Protein AF-A0A0S6XM16-F1 (afdb_monomer)

Solvent-accessible surface area (backbone atoms only — not comparable to full-atom values): 17797 Å² total; per-residue (Å²): 111,70,64,59,57,50,53,34,48,52,45,32,53,52,26,48,52,52,36,52,50,24,50,76,69,74,50,75,50,68,67,35,53,53,47,30,52,52,28,48,51,50,42,52,47,58,56,48,63,78,52,74,66,77,93,73,83,93,78,84,92,72,59,58,67,56,53,52,51,52,51,50,53,49,51,52,51,52,52,52,51,50,54,52,51,51,52,50,53,52,52,51,52,48,52,51,51,49,52,50,51,50,51,63,69,56,67,71,94,70,85,86,91,82,81,84,92,70,84,74,85,80,82,76,55,67,66,59,52,52,52,51,49,59,63,46,52,74,67,71,56,59,75,82,74,79,69,82,74,83,86,78,85,85,80,88,89,87,90,84,88,83,90,85,89,84,89,82,86,91,84,87,79,91,77,72,101,72,75,80,85,79,61,77,81,80,78,91,61,84,79,61,89,55,88,49,69,67,59,48,64,72,28,70,68,38,51,46,49,50,31,51,74,68,75,38,65,63,74,62,52,53,56,56,49,52,50,50,57,49,51,55,51,49,55,51,61,57,50,53,58,58,57,49,55,60,54,58,74,75,66,85,90,82,83,91,89,86,84,90,86,87,87,85,81,93,75,89,78,94,83,88,132

Nearest PDB structures (foldseek):
  7tgh-assembly1_T5  TM=4.370E-01  e=1.672E+00  Tetrahymena thermophila
  8gym-assembly1_t5  TM=4.293E-01  e=2.812E+00  Tetrahymena thermophila SB210

Radius of gyration: 55.75 Å; Cα contacts (8 Å, |Δi|>4): 57; chains: 1; bounding box: 116×66×142 Å

pLDDT: mean 70.63, std 21.84, range [27.69, 98.69]

Mean predicted aligned error: 22.64 Å

Secondary structure (DSSP, 8-state):
-HHHHHHHHHHHHHHHHHHHHHHHTT---HHHHHHHHHHHHHHHHHHHHTT---S--------HHHHHHHHHHHHHHHHHHHHHHHHHHHHHHHHHHHHHHHHHHS----S---SSSS-------HHHHHHHHHHHHHHHS-GGGS------------------------------S--GGGSPP-------SS--HHHHHTSHHHHHHHHHHTT--HHHHHHHHHHHHHHHHHHHHHHHHHHHHHHHTT-----------------------

Sequence (273 aa):
MYSILQSRYQRVEKALDTLLESITAYNPSLSAADELVAADNSVNEALDQRTSPIPSLSAPLSLPVAVHHANYAQILSLRATSALLDEQIQSTLRSLADTRATLKSITLTSSAPAMTSLPAPREVKVHSLLSYAKFISKTTVPPTRRGGGGEVKTEPVEQVQVQSEGQTPAEGAGQSDAPRKVLPPEVKGQFIPWPGHEVVARGALADIQRMREGGRDPGLVTEVEDEKVKEEKEEQAEKVPEVETQNQQIEVPRTEPVQVRQREEDVFDPDEM

Structure (mmCIF, N/CA/C/O backbone):
data_AF-A0A0S6XM16-F1
#
_entry.id   AF-A0A0S6XM16-F1
#
loop_
_atom_site.group_PDB
_atom_site.id
_atom_site.type_symbol
_atom_site.label_atom_id
_atom_site.label_alt_id
_atom_site.label_comp_id
_atom_site.label_asym_id
_atom_site.label_entity_id
_atom_site.label_seq_id
_atom_site.pdbx_PDB_ins_code
_atom_site.Cartn_x
_atom_site.Cartn_y
_atom_site.Cartn_z
_atom_site.occupancy
_atom_site.B_iso_or_equiv
_atom_site.auth_seq_id
_atom_site.auth_comp_id
_atom_site.auth_asym_id
_atom_site.auth_atom_id
_atom_site.pdbx_PDB_model_num
ATOM 1 N N . MET A 1 1 ? -8.445 -6.357 40.042 1.00 54.16 1 MET A N 1
ATOM 2 C CA . MET A 1 1 ? -9.341 -5.391 39.360 1.00 54.16 1 MET A CA 1
ATOM 3 C C . MET A 1 1 ? -10.697 -6.021 39.069 1.00 54.16 1 MET A C 1
ATOM 5 O O . MET A 1 1 ? -11.677 -5.570 39.638 1.00 54.16 1 MET A O 1
ATOM 9 N N . TYR A 1 2 ? -10.748 -7.121 38.310 1.00 74.88 2 TYR A N 1
ATOM 10 C CA . TYR A 1 2 ? -11.934 -7.989 38.217 1.00 74.88 2 TYR A CA 1
ATOM 11 C C . TYR A 1 2 ? -12.393 -8.515 39.593 1.00 74.88 2 TYR A C 1
ATOM 13 O O . TYR A 1 2 ? -13.581 -8.579 39.870 1.00 74.88 2 TYR A O 1
ATOM 21 N N . SER A 1 3 ? -11.443 -8.752 40.504 1.00 80.00 3 SER A N 1
ATOM 22 C CA . SER A 1 3 ? -11.685 -9.222 41.876 1.00 80.00 3 SER A CA 1
ATOM 23 C C . SER A 1 3 ? -12.600 -8.336 42.734 1.00 80.00 3 SER A C 1
ATOM 25 O O . SER A 1 3 ? -13.366 -8.864 43.531 1.00 80.00 3 SER A O 1
ATOM 27 N N . ILE A 1 4 ? -12.547 -7.005 42.586 1.00 84.62 4 ILE A N 1
ATOM 28 C CA . ILE A 1 4 ? -13.390 -6.085 43.373 1.00 84.62 4 ILE A CA 1
ATOM 29 C C . ILE A 1 4 ? -14.826 -6.134 42.856 1.00 84.62 4 ILE A C 1
ATOM 31 O O . ILE A 1 4 ? -15.753 -6.278 43.645 1.00 84.62 4 ILE A O 1
ATOM 35 N N . LEU A 1 5 ? -15.008 -6.076 41.534 1.00 86.19 5 LEU A N 1
ATOM 36 C CA . LEU A 1 5 ? -16.327 -6.163 40.909 1.00 86.19 5 LEU A CA 1
ATOM 37 C C . LEU A 1 5 ? -16.953 -7.539 41.154 1.00 86.19 5 LEU A C 1
ATOM 39 O O . LEU A 1 5 ? -18.121 -7.622 41.504 1.00 86.19 5 LEU A O 1
ATOM 43 N N . GLN A 1 6 ? -16.153 -8.602 41.090 1.00 91.94 6 GLN A N 1
ATOM 44 C CA . GLN A 1 6 ? -16.601 -9.948 41.421 1.00 91.94 6 GLN A CA 1
ATOM 45 C C . GLN A 1 6 ? -17.004 -10.085 42.891 1.00 91.94 6 GLN A C 1
ATOM 47 O O . GLN A 1 6 ? -18.031 -10.685 43.171 1.00 91.94 6 GLN A O 1
ATOM 52 N N . SER A 1 7 ? -16.276 -9.469 43.826 1.00 92.38 7 SER A N 1
ATOM 53 C CA . SER A 1 7 ? -16.684 -9.434 45.236 1.00 92.38 7 SER A CA 1
ATOM 54 C C . SER A 1 7 ? -17.994 -8.662 45.453 1.00 92.38 7 SER A C 1
ATOM 56 O O . SER A 1 7 ? -18.817 -9.069 46.272 1.00 92.38 7 SER A O 1
ATOM 58 N N . ARG A 1 8 ? -18.219 -7.564 44.718 1.00 90.62 8 ARG A N 1
ATOM 59 C CA . ARG A 1 8 ? -19.472 -6.791 44.778 1.00 90.62 8 ARG A CA 1
ATOM 60 C C . ARG A 1 8 ? -20.638 -7.554 44.147 1.00 90.62 8 ARG A C 1
ATOM 62 O O . ARG A 1 8 ? -21.718 -7.566 44.722 1.00 90.62 8 ARG A O 1
ATOM 69 N N . TYR A 1 9 ? -20.400 -8.258 43.042 1.00 93.50 9 TYR A N 1
ATOM 70 C CA . TYR A 1 9 ? -21.388 -9.130 42.404 1.00 93.50 9 TYR A CA 1
ATOM 71 C C . TYR A 1 9 ? -21.766 -10.309 43.308 1.00 93.50 9 TYR A C 1
ATOM 73 O O . TYR A 1 9 ? -22.942 -10.537 43.553 1.00 93.50 9 TYR A O 1
ATOM 81 N N . GLN A 1 10 ? -20.778 -10.955 43.933 1.00 94.94 10 GLN A N 1
ATOM 82 C CA . GLN A 1 10 ? -21.003 -11.987 44.953 1.00 94.94 10 GLN A CA 1
ATOM 83 C C . GLN A 1 10 ? -21.809 -11.465 46.151 1.00 94.94 10 GLN A C 1
ATOM 85 O O . GLN A 1 10 ? -22.569 -12.207 46.768 1.00 94.94 10 GLN A O 1
ATOM 90 N N . ARG A 1 11 ? -21.659 -10.181 46.504 1.00 94.25 11 ARG A N 1
ATOM 91 C CA . ARG A 1 11 ? -22.469 -9.548 47.551 1.00 94.25 11 ARG A CA 1
ATOM 92 C C . ARG A 1 11 ? -23.925 -9.356 47.116 1.00 94.25 11 ARG A C 1
ATOM 94 O O . ARG A 1 11 ? -24.806 -9.561 47.944 1.00 94.25 11 ARG A O 1
ATOM 101 N N . VAL A 1 12 ? -24.174 -8.996 45.854 1.00 96.56 12 VAL A N 1
ATOM 102 C CA . VAL A 1 12 ? -25.530 -8.916 45.278 1.00 96.56 12 VAL A CA 1
ATOM 103 C C . VAL A 1 12 ? -26.176 -10.299 45.222 1.00 96.56 12 VAL A C 1
ATOM 105 O O . VAL A 1 12 ? -27.303 -10.447 45.676 1.00 96.56 12 VAL A O 1
ATOM 108 N N . GLU A 1 13 ? -25.453 -11.318 44.751 1.00 95.88 13 GLU A N 1
ATOM 109 C CA . GLU A 1 13 ? -25.924 -12.712 44.733 1.00 95.88 13 GLU A CA 1
ATOM 110 C C . GLU A 1 13 ? -26.321 -13.177 46.136 1.00 95.88 13 GLU A C 1
ATOM 112 O O . GLU A 1 13 ? -27.438 -13.638 46.348 1.00 95.88 13 GLU A O 1
ATOM 117 N N . LYS A 1 14 ? -25.459 -12.942 47.130 1.00 95.44 14 LYS A N 1
ATOM 118 C CA . LYS A 1 14 ? -25.755 -13.295 48.520 1.00 95.44 14 LYS A CA 1
ATOM 119 C C . LYS A 1 14 ? -26.985 -12.560 49.070 1.00 95.44 14 LYS A C 1
ATOM 121 O O . LYS A 1 14 ? -27.744 -13.160 49.821 1.00 95.44 14 LYS A O 1
ATOM 126 N N . ALA A 1 15 ? -27.180 -11.285 48.726 1.00 95.00 15 ALA A N 1
ATOM 127 C CA . ALA A 1 15 ? -28.355 -10.516 49.148 1.00 95.00 15 ALA A CA 1
ATOM 128 C C . ALA A 1 15 ? -29.647 -10.964 48.432 1.00 95.00 15 ALA A C 1
ATOM 130 O O . ALA A 1 15 ? -30.731 -10.914 49.009 1.00 95.00 15 ALA A O 1
ATOM 131 N N . LEU A 1 16 ? -29.545 -11.434 47.184 1.00 94.50 16 LEU A N 1
ATOM 132 C CA . LEU A 1 16 ? -30.660 -12.062 46.473 1.00 94.50 16 LEU A CA 1
ATOM 133 C C . LEU A 1 16 ? -31.038 -13.398 47.108 1.00 94.50 16 LEU A C 1
ATOM 135 O O . LEU A 1 16 ? -32.223 -13.641 47.328 1.00 94.50 16 LEU A O 1
ATOM 139 N N . ASP A 1 17 ? -30.052 -14.228 47.447 1.00 95.44 17 ASP A N 1
ATOM 140 C CA . ASP A 1 17 ? -30.278 -15.519 48.096 1.00 95.44 17 ASP A CA 1
ATOM 141 C C . ASP A 1 17 ? -30.945 -15.347 49.467 1.00 95.44 17 ASP A C 1
ATOM 143 O O . ASP A 1 17 ? -31.888 -16.066 49.794 1.00 95.44 17 ASP A O 1
ATOM 147 N N . THR A 1 18 ? -30.527 -14.354 50.262 1.00 93.12 18 THR A N 1
ATOM 148 C CA . THR A 1 18 ? -31.162 -14.067 51.560 1.00 93.12 18 THR A CA 1
ATOM 149 C C . THR A 1 18 ? -32.587 -13.545 51.404 1.00 93.12 18 THR A C 1
ATOM 151 O O . THR A 1 18 ? -33.469 -13.911 52.185 1.00 93.12 18 THR A O 1
ATOM 154 N N . LEU A 1 19 ? -32.848 -12.722 50.386 1.00 93.88 19 LEU A N 1
ATOM 155 C CA . LEU A 1 19 ? -34.191 -12.239 50.087 1.00 93.88 19 LEU A CA 1
ATOM 156 C C . LEU A 1 19 ? -35.092 -13.391 49.625 1.00 93.88 19 LEU A C 1
ATOM 158 O O . LEU A 1 19 ? -36.217 -13.515 50.113 1.00 93.88 19 LEU A O 1
ATOM 162 N N . LEU A 1 20 ? -34.589 -14.264 48.753 1.00 94.75 20 LEU A N 1
ATOM 163 C CA . LEU A 1 20 ? -35.293 -15.446 48.264 1.00 94.75 20 LEU A CA 1
ATOM 164 C C . LEU A 1 20 ? -35.619 -16.416 49.403 1.00 94.75 20 LEU A C 1
ATOM 166 O O . LEU A 1 20 ? -36.759 -16.870 49.504 1.00 94.75 20 LEU A O 1
ATOM 170 N N . GLU A 1 21 ? -34.671 -16.678 50.302 1.00 94.62 21 GLU A N 1
ATOM 171 C CA . GLU A 1 21 ? -34.907 -17.489 51.501 1.00 94.62 21 GLU A CA 1
ATOM 172 C C . GLU A 1 21 ? -35.986 -16.850 52.393 1.00 94.62 21 GLU A C 1
ATOM 174 O O . GLU A 1 21 ? -36.886 -17.530 52.876 1.00 94.62 21 GLU A O 1
ATOM 179 N N . SER A 1 22 ? -35.987 -15.519 52.541 1.00 94.00 22 SER A N 1
ATOM 180 C CA . SER A 1 22 ? -37.016 -14.820 53.329 1.00 94.00 22 SER A CA 1
ATOM 181 C C . SER A 1 22 ? -38.419 -14.913 52.706 1.00 94.00 22 SER A C 1
ATOM 183 O O . SER A 1 22 ? -39.412 -15.076 53.419 1.00 94.00 22 SER A O 1
ATOM 185 N N . ILE A 1 23 ? -38.515 -14.874 51.371 1.00 93.19 23 ILE A N 1
ATOM 186 C CA . ILE A 1 23 ? -39.782 -15.022 50.641 1.00 93.19 23 ILE A CA 1
ATOM 187 C C . ILE A 1 23 ? -40.281 -16.466 50.707 1.00 93.19 23 ILE A C 1
ATOM 189 O O . ILE A 1 23 ? -41.465 -16.697 50.946 1.00 93.19 23 ILE A O 1
ATOM 193 N N . THR A 1 24 ? -39.394 -17.440 50.511 1.00 95.31 24 THR A N 1
ATOM 194 C CA . THR A 1 24 ? -39.751 -18.867 50.535 1.00 95.31 24 THR A CA 1
ATOM 195 C C . THR A 1 24 ? -40.097 -19.354 51.943 1.00 95.31 24 THR A C 1
ATOM 197 O O . THR A 1 24 ? -40.985 -20.193 52.091 1.00 95.31 24 THR A O 1
ATOM 200 N N . ALA A 1 25 ? -39.510 -18.753 52.981 1.00 93.44 25 ALA A N 1
ATOM 201 C CA . ALA A 1 25 ? -39.900 -18.934 54.379 1.00 93.44 25 ALA A CA 1
ATOM 202 C C . ALA A 1 25 ? -41.187 -18.174 54.777 1.00 93.44 25 ALA A C 1
ATOM 204 O O . ALA A 1 25 ? -41.557 -18.180 55.952 1.00 93.44 25 ALA A O 1
ATOM 205 N N . TYR A 1 26 ? -41.874 -17.518 53.828 1.00 88.44 26 TYR A N 1
ATOM 206 C CA . TYR A 1 26 ? -43.082 -16.705 54.046 1.00 88.44 26 TYR A CA 1
ATOM 207 C C . TYR A 1 26 ? -42.910 -15.579 55.084 1.00 88.44 26 TYR A C 1
ATOM 209 O O . TYR A 1 26 ? -43.877 -15.145 55.713 1.00 88.44 26 TYR A O 1
ATOM 217 N N . ASN A 1 27 ? -41.687 -15.070 55.244 1.00 88.44 27 ASN A N 1
ATOM 218 C CA . ASN A 1 27 ? -41.358 -13.966 56.140 1.00 88.44 27 ASN A CA 1
ATOM 219 C C . ASN A 1 27 ? -40.552 -12.894 55.383 1.00 88.44 27 ASN A C 1
ATOM 221 O O . ASN A 1 27 ? -39.333 -12.804 55.551 1.00 88.44 27 ASN A O 1
ATOM 225 N N . PRO A 1 28 ? -41.207 -12.105 54.509 1.00 86.19 28 PRO A N 1
ATOM 226 C CA . PRO A 1 28 ? -40.522 -11.122 53.681 1.00 86.19 28 PRO A CA 1
ATOM 227 C C . PRO A 1 28 ? -39.856 -10.061 54.561 1.00 86.19 28 PRO A C 1
ATOM 229 O O . PRO A 1 28 ? -40.527 -9.302 55.264 1.00 86.19 28 PRO A O 1
ATOM 232 N N . SE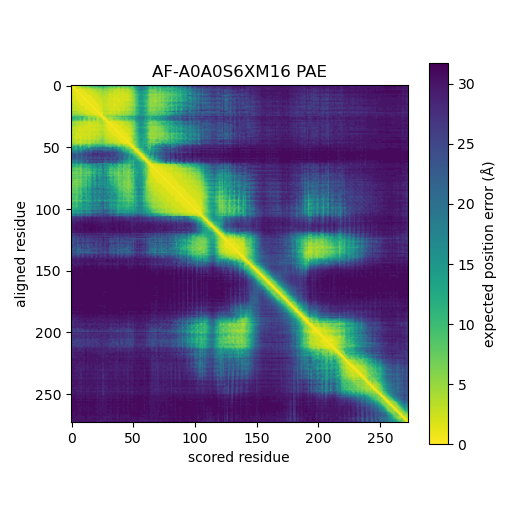R A 1 29 ? -38.525 -9.994 54.513 1.00 90.69 29 SER A N 1
ATOM 233 C CA . SER A 1 29 ? -37.765 -9.043 55.325 1.00 90.69 29 SER A CA 1
ATOM 234 C C . SER A 1 29 ? -37.420 -7.780 54.529 1.00 90.69 29 SER A C 1
ATOM 236 O O . SER A 1 29 ? -36.705 -7.824 53.529 1.00 90.69 29 SER A O 1
ATOM 238 N N . LEU A 1 30 ? -37.904 -6.626 55.003 1.00 89.81 30 LEU A N 1
ATOM 239 C CA . LEU A 1 30 ? -37.539 -5.304 54.464 1.00 89.81 30 LEU A CA 1
ATOM 240 C C . LEU A 1 30 ? -36.024 -5.061 54.547 1.00 89.81 30 LEU A C 1
ATOM 242 O O . LEU A 1 30 ? -35.436 -4.489 53.640 1.00 89.81 30 LEU A O 1
ATOM 246 N N . SER A 1 31 ? -35.381 -5.596 55.588 1.00 91.31 31 SER A N 1
ATOM 247 C CA . SER A 1 31 ? -33.930 -5.503 55.761 1.00 91.31 31 SER A CA 1
ATOM 248 C C . SER A 1 31 ? -33.139 -6.210 54.653 1.00 91.31 31 SER A C 1
ATOM 250 O O . SER A 1 31 ? -32.083 -5.707 54.281 1.00 91.31 31 SER A O 1
ATOM 252 N N . ALA A 1 32 ? -33.608 -7.350 54.123 1.00 91.31 32 ALA A N 1
ATOM 253 C CA . ALA A 1 32 ? -32.931 -8.018 53.005 1.00 91.31 32 ALA A CA 1
ATOM 254 C C . ALA A 1 32 ? -33.118 -7.246 51.689 1.00 91.31 32 ALA A C 1
ATOM 256 O O . ALA A 1 32 ? -32.208 -7.200 50.864 1.00 91.31 32 ALA A O 1
ATOM 257 N N . ALA A 1 33 ? -34.271 -6.592 51.508 1.00 92.19 33 ALA A N 1
ATOM 258 C CA . ALA A 1 33 ? -34.508 -5.712 50.366 1.00 92.19 33 ALA A CA 1
ATOM 259 C C . ALA A 1 33 ? -33.594 -4.475 50.397 1.00 92.19 33 ALA A C 1
ATOM 261 O O . ALA A 1 33 ? -32.974 -4.148 49.386 1.00 92.19 33 ALA A O 1
ATOM 262 N N . ASP A 1 34 ? -33.439 -3.838 51.559 1.00 94.38 34 ASP A N 1
ATOM 263 C CA . ASP A 1 34 ? -32.523 -2.703 51.726 1.00 94.38 34 ASP A CA 1
ATOM 264 C C . ASP A 1 34 ? -31.055 -3.114 51.520 1.00 94.38 34 ASP A C 1
ATOM 266 O O . ASP A 1 34 ? -30.271 -2.367 50.928 1.00 94.38 34 ASP A O 1
ATOM 270 N N . GLU A 1 35 ? -30.671 -4.321 51.950 1.00 93.12 35 GLU A N 1
ATOM 271 C CA . GLU A 1 35 ? -29.329 -4.861 51.713 1.00 93.12 35 GLU A CA 1
ATOM 272 C C . GLU A 1 35 ? -29.059 -5.120 50.223 1.00 93.12 35 GLU A C 1
ATOM 274 O O . GLU A 1 35 ? -27.958 -4.825 49.749 1.00 93.12 35 GLU A O 1
ATOM 279 N N . LEU A 1 36 ? -30.054 -5.595 49.466 1.00 93.88 36 LEU A N 1
ATOM 280 C CA . LEU A 1 36 ? -29.952 -5.761 48.014 1.00 93.88 36 LEU A CA 1
ATOM 281 C C . LEU A 1 36 ? -29.758 -4.415 47.307 1.00 93.88 36 LEU A C 1
ATOM 283 O O . LEU A 1 36 ? -28.868 -4.284 46.468 1.00 93.88 36 LEU A O 1
ATOM 287 N N . VAL A 1 37 ? -30.542 -3.403 47.684 1.00 95.56 37 VAL A N 1
ATOM 288 C CA . VAL A 1 37 ? -30.415 -2.043 47.136 1.00 95.56 37 VAL A CA 1
ATOM 289 C C . VAL A 1 37 ? -29.044 -1.451 47.471 1.00 95.56 37 VAL A C 1
ATOM 291 O O . VAL A 1 37 ? -28.388 -0.863 46.612 1.00 95.56 37 VAL A O 1
ATOM 294 N N . ALA A 1 38 ? -28.555 -1.638 48.699 1.00 94.19 38 ALA A N 1
ATOM 295 C CA . ALA A 1 38 ? -27.216 -1.204 49.085 1.00 94.19 38 ALA A CA 1
ATOM 296 C C . ALA A 1 38 ? -26.108 -1.956 48.321 1.00 94.19 38 ALA A C 1
ATOM 298 O O . ALA A 1 38 ? -25.093 -1.356 47.954 1.00 94.19 38 ALA A O 1
ATOM 299 N N . ALA A 1 39 ? -26.283 -3.256 48.067 1.00 93.56 39 ALA A N 1
ATOM 300 C CA . ALA A 1 39 ? -25.343 -4.056 47.289 1.00 93.56 39 ALA A CA 1
ATOM 301 C C . ALA A 1 39 ? -25.285 -3.587 45.826 1.00 93.56 39 ALA A C 1
ATOM 303 O O . ALA A 1 39 ? -24.181 -3.385 45.313 1.00 93.56 39 ALA A O 1
ATOM 304 N N . ASP A 1 40 ? -26.437 -3.327 45.206 1.00 94.31 40 ASP A N 1
ATOM 305 C CA . ASP A 1 40 ? -26.558 -2.811 43.838 1.00 94.31 40 ASP A CA 1
ATOM 306 C C . ASP A 1 40 ? -25.935 -1.414 43.692 1.00 94.31 40 ASP A C 1
ATOM 308 O O . ASP A 1 40 ? -25.068 -1.189 42.843 1.00 94.31 40 ASP A O 1
ATOM 312 N N . ASN A 1 41 ? -26.237 -0.506 44.626 1.00 92.62 41 ASN A N 1
ATOM 313 C CA . ASN A 1 41 ? -25.598 0.809 44.687 1.00 92.62 41 ASN A CA 1
ATOM 314 C C . ASN A 1 41 ? -24.073 0.699 44.809 1.00 92.62 41 ASN A C 1
ATOM 316 O O . ASN A 1 41 ? -23.354 1.478 44.193 1.00 92.62 41 ASN A O 1
ATOM 320 N N . SER A 1 42 ? -23.557 -0.293 45.542 1.00 89.19 42 SER A N 1
ATOM 321 C CA . SER A 1 42 ? -22.111 -0.511 45.657 1.00 89.19 42 SER A CA 1
ATOM 322 C C . SER A 1 42 ? -21.463 -1.086 44.389 1.00 89.19 42 SER A C 1
ATOM 324 O O . SER A 1 42 ? -20.258 -0.917 44.196 1.00 89.19 42 SER A O 1
ATOM 326 N N . VAL A 1 43 ? -22.231 -1.760 43.521 1.00 90.56 43 VAL A N 1
ATOM 327 C CA . VAL A 1 43 ? -21.784 -2.171 42.179 1.00 90.56 43 VAL A CA 1
ATOM 328 C C . VAL A 1 43 ? -21.725 -0.952 41.264 1.00 90.56 43 VAL A C 1
ATOM 330 O O . VAL A 1 43 ? -20.702 -0.753 40.612 1.00 90.56 43 VAL A O 1
ATOM 333 N N . ASN A 1 44 ? -22.758 -0.105 41.274 1.00 86.38 44 ASN A N 1
ATOM 334 C CA . ASN A 1 44 ? -22.750 1.160 40.534 1.00 86.38 44 ASN A CA 1
ATOM 335 C C . ASN A 1 44 ? -21.618 2.077 40.993 1.00 86.38 44 ASN A C 1
ATOM 337 O O . ASN A 1 44 ? -20.853 2.570 40.173 1.00 86.38 44 ASN A O 1
ATOM 341 N N . GLU A 1 45 ? -21.414 2.209 42.300 1.00 84.81 45 GLU A N 1
ATOM 342 C CA . GLU A 1 45 ? -20.309 2.988 42.841 1.00 84.81 45 GLU A CA 1
ATOM 343 C C . GLU A 1 45 ? -18.949 2.382 42.460 1.00 84.81 45 GLU A C 1
ATOM 345 O O . GLU A 1 45 ? -18.012 3.115 42.182 1.00 84.81 45 GLU A O 1
ATOM 350 N N . ALA A 1 46 ? -18.806 1.055 42.380 1.00 80.62 46 ALA A N 1
ATOM 351 C CA . ALA A 1 46 ? -17.566 0.430 41.907 1.00 80.62 46 ALA A CA 1
ATOM 352 C C . ALA A 1 46 ? -17.327 0.643 40.400 1.00 80.62 46 ALA A C 1
ATOM 354 O O . ALA A 1 46 ? -16.172 0.722 39.965 1.00 80.62 46 ALA A O 1
ATOM 355 N N . LEU A 1 47 ? -18.398 0.738 39.607 1.00 77.94 47 LEU A N 1
ATOM 356 C CA . LEU A 1 47 ? -18.325 1.155 38.209 1.00 77.94 47 LEU A CA 1
ATOM 357 C C . LEU A 1 47 ? -17.899 2.629 38.126 1.00 77.94 47 LEU A C 1
ATOM 359 O O . LEU A 1 47 ? -16.985 2.927 37.361 1.00 77.94 47 LEU A O 1
ATOM 363 N N . ASP A 1 48 ? -18.445 3.499 38.981 1.00 74.94 48 ASP A N 1
ATOM 364 C CA . ASP A 1 48 ? -18.200 4.946 39.008 1.00 74.94 48 ASP A CA 1
ATOM 365 C C . ASP A 1 48 ? -16.861 5.360 39.650 1.00 74.94 48 ASP A C 1
ATOM 367 O O . ASP A 1 48 ? -16.197 6.254 39.136 1.00 74.94 48 ASP A O 1
ATOM 371 N N . GLN A 1 49 ? -16.387 4.710 40.719 1.00 68.00 49 GLN A N 1
ATOM 372 C CA . GLN A 1 49 ? -15.110 4.995 41.406 1.00 68.00 49 GLN A CA 1
ATOM 373 C C . GLN A 1 49 ? -13.889 4.720 40.527 1.00 68.00 49 GLN A C 1
ATOM 375 O O . GLN A 1 49 ? -12.822 5.304 40.720 1.00 68.00 49 GLN A O 1
ATOM 380 N N . ARG A 1 50 ? -14.036 3.867 39.510 1.00 64.44 50 ARG A N 1
ATOM 381 C CA . ARG A 1 50 ? -13.028 3.704 38.453 1.00 64.44 50 ARG A CA 1
ATOM 382 C C . ARG A 1 50 ? -12.857 4.977 37.606 1.00 64.44 50 ARG A C 1
ATOM 384 O O . ARG A 1 50 ? -11.929 5.070 36.806 1.00 64.44 50 ARG A O 1
ATOM 391 N N . THR A 1 51 ? -13.739 5.945 37.810 1.00 56.28 51 THR A N 1
ATOM 392 C CA . THR A 1 51 ? -13.847 7.228 37.126 1.00 56.28 51 THR A CA 1
ATOM 393 C C . THR A 1 51 ? -13.497 8.374 38.061 1.00 56.28 51 THR A C 1
ATOM 395 O O . THR A 1 51 ? -14.096 9.430 37.914 1.00 56.28 51 THR A O 1
ATOM 398 N N . SER A 1 52 ? -12.559 8.236 39.013 1.00 50.53 52 SER A N 1
ATOM 399 C CA . SER A 1 52 ? -11.982 9.451 39.603 1.00 50.53 52 SER A CA 1
ATOM 400 C C . SER A 1 52 ? -11.313 10.239 38.464 1.00 50.53 52 SER A C 1
ATOM 402 O O . SER A 1 52 ? -10.298 9.803 37.909 1.00 50.53 52 SER A O 1
ATOM 404 N N . PRO A 1 53 ? -11.925 11.346 38.008 1.00 56.94 53 PRO A N 1
ATOM 405 C CA . PRO A 1 53 ? -11.444 12.060 36.851 1.00 56.94 53 PRO A CA 1
ATOM 406 C C . PRO A 1 53 ? -10.326 12.971 37.335 1.00 56.94 53 PRO A C 1
ATOM 408 O O . PRO A 1 53 ? -10.413 13.605 38.389 1.00 56.94 53 PRO A O 1
ATOM 411 N N . ILE A 1 54 ? -9.283 13.088 36.527 1.00 52.72 54 ILE A N 1
ATOM 412 C CA . ILE A 1 54 ? -8.415 14.261 36.564 1.00 52.72 54 ILE A CA 1
ATOM 413 C C . ILE A 1 54 ? -9.341 15.494 36.479 1.00 52.72 54 ILE A C 1
ATOM 415 O O . ILE A 1 54 ? -10.241 15.506 35.633 1.00 52.72 54 ILE A O 1
ATOM 419 N N . PRO A 1 55 ? -9.198 16.502 37.357 1.00 50.56 55 PRO A N 1
ATOM 420 C CA . PRO A 1 55 ? -10.148 17.601 37.435 1.00 50.56 55 PRO A CA 1
ATOM 421 C C . PRO A 1 55 ? -9.965 18.534 36.236 1.00 50.56 55 PRO A C 1
ATOM 423 O O . PRO A 1 55 ? -9.166 19.462 36.279 1.00 50.56 55 PRO A O 1
ATOM 426 N N . SER A 1 56 ? -10.718 18.316 35.161 1.00 46.88 56 SER A N 1
ATOM 427 C CA . SER A 1 56 ? -10.970 19.360 34.169 1.00 46.88 56 SER A CA 1
ATOM 428 C C . SER A 1 56 ? -12.220 19.057 33.343 1.00 46.88 56 SER A C 1
ATOM 430 O O . SER A 1 56 ? -12.234 18.144 32.525 1.00 46.88 56 SER A O 1
ATOM 432 N N . LEU A 1 57 ? -13.212 19.921 33.548 1.00 45.72 57 LEU A N 1
ATOM 433 C CA . LEU A 1 57 ? -14.435 20.143 32.782 1.00 45.72 57 LEU A CA 1
ATOM 434 C C . LEU A 1 57 ? -15.552 19.087 32.847 1.00 45.72 57 LEU A C 1
ATOM 436 O O . LEU A 1 57 ? -15.433 17.918 32.505 1.00 45.72 57 LEU A O 1
ATOM 440 N N . SER A 1 58 ? -16.689 19.621 33.276 1.00 62.03 58 SER A N 1
ATOM 441 C CA . SER A 1 58 ? -18.016 19.049 33.410 1.00 62.03 58 SER A CA 1
ATOM 442 C C . SER A 1 58 ? -18.529 18.337 32.154 1.00 62.03 58 SER A C 1
ATOM 444 O O . SER A 1 58 ? -18.788 18.985 31.139 1.00 62.03 58 SER A O 1
ATOM 446 N N . ALA A 1 59 ? -18.816 17.043 32.281 1.00 53.81 59 ALA A N 1
ATOM 447 C CA . ALA A 1 59 ? -19.848 16.355 31.507 1.00 53.81 59 ALA A CA 1
ATOM 448 C C . ALA A 1 59 ? -20.428 15.192 32.347 1.00 53.81 59 ALA A C 1
ATOM 450 O O . ALA A 1 59 ? -19.659 14.345 32.804 1.00 53.81 59 ALA A O 1
ATOM 451 N N . PRO A 1 60 ? -21.750 15.149 32.597 1.00 62.44 60 PRO A N 1
ATOM 452 C CA . PRO A 1 60 ? -22.389 14.104 33.395 1.00 62.44 60 PRO A CA 1
ATOM 453 C C . PRO A 1 60 ? -22.894 12.927 32.529 1.00 62.44 60 PRO A C 1
ATOM 455 O O . PRO A 1 60 ? -23.210 13.104 31.356 1.00 62.44 60 PRO A O 1
ATOM 458 N N . LEU A 1 61 ? -23.035 11.745 33.150 1.00 54.16 61 LEU A N 1
ATOM 459 C CA . LEU A 1 61 ? -23.823 10.570 32.705 1.00 54.16 61 LEU A CA 1
ATOM 460 C C . LEU A 1 61 ? -23.288 9.657 31.576 1.00 54.16 61 LEU A C 1
ATOM 462 O O . LEU A 1 61 ? -24.049 8.875 31.011 1.00 54.16 61 LEU A O 1
ATOM 466 N N . SER A 1 62 ? -21.982 9.641 31.297 1.00 57.00 62 SER A N 1
ATOM 467 C CA . SER A 1 62 ? -21.374 8.620 30.422 1.00 57.00 62 SER A CA 1
ATOM 468 C C . SER A 1 62 ? -20.690 7.529 31.250 1.00 57.00 62 SER A C 1
ATOM 470 O O . SER A 1 62 ? -19.581 7.739 31.742 1.00 57.00 62 SER A O 1
ATOM 472 N N . LEU A 1 63 ? -21.335 6.360 31.362 1.00 64.88 63 LEU A N 1
ATOM 473 C CA . LEU A 1 63 ? -20.818 5.163 32.036 1.00 64.88 63 LEU A CA 1
ATOM 474 C C . LEU A 1 63 ? -19.343 4.914 31.621 1.00 64.88 63 LEU A C 1
ATOM 476 O O . LEU A 1 63 ? -19.059 4.800 30.428 1.00 64.88 63 LEU A O 1
ATOM 480 N N . PRO A 1 64 ? -18.380 4.806 32.546 1.00 70.50 64 PRO A N 1
ATOM 481 C CA . PRO A 1 64 ? -16.932 4.774 32.260 1.00 70.50 64 PRO A CA 1
ATOM 482 C C . PRO A 1 64 ? -16.477 3.619 31.358 1.00 70.50 64 PRO A C 1
ATOM 484 O O . PRO A 1 64 ? -15.455 3.703 30.673 1.00 70.50 64 PRO A O 1
ATOM 487 N N . VAL A 1 65 ? -17.256 2.540 31.306 1.00 75.75 65 VAL A N 1
ATOM 488 C CA . VAL A 1 65 ? -17.056 1.443 30.350 1.00 75.75 65 VAL A CA 1
ATOM 489 C C . VAL A 1 65 ? -17.236 1.929 28.906 1.00 75.75 65 VAL A C 1
ATOM 491 O O . VAL A 1 65 ? -16.441 1.565 28.040 1.00 75.75 65 VAL A O 1
ATOM 494 N N . ALA A 1 66 ? -18.205 2.811 28.649 1.00 79.00 66 ALA A N 1
ATOM 495 C CA . ALA A 1 66 ? -18.406 3.421 27.337 1.00 79.00 66 ALA A CA 1
ATOM 496 C C . ALA A 1 66 ? -17.200 4.280 26.926 1.00 79.00 66 ALA A C 1
ATOM 498 O O . ALA A 1 66 ? -16.781 4.228 25.772 1.00 79.00 66 ALA A O 1
ATOM 499 N N . VAL A 1 67 ? -16.573 4.981 27.879 1.00 80.69 67 VAL A N 1
ATOM 500 C CA . VAL A 1 67 ? -15.334 5.742 27.642 1.00 80.69 67 VAL A CA 1
ATOM 501 C C . VAL A 1 67 ? -14.179 4.808 27.281 1.00 80.69 67 VAL A C 1
ATOM 503 O O . VAL A 1 67 ? -13.463 5.060 26.317 1.00 80.69 67 VAL A O 1
ATOM 506 N N . HIS A 1 68 ? -14.010 3.687 27.992 1.00 81.56 68 HIS A N 1
ATOM 507 C CA . HIS A 1 68 ? -12.987 2.699 27.638 1.00 81.56 68 HIS A CA 1
ATOM 508 C C . HIS A 1 68 ? -13.221 2.103 26.244 1.00 81.56 68 HIS A C 1
ATOM 510 O O . HIS A 1 68 ? -12.270 1.918 25.489 1.00 81.56 68 HIS A O 1
ATOM 516 N N . HIS A 1 69 ? -14.474 1.819 25.881 1.00 88.31 69 HIS A N 1
ATOM 517 C CA . HIS A 1 69 ? -14.815 1.297 24.556 1.00 88.31 69 HIS A CA 1
ATOM 518 C C . HIS A 1 69 ? -14.548 2.336 23.459 1.00 88.31 69 HIS A C 1
ATOM 520 O O . HIS A 1 69 ? -13.968 1.990 22.431 1.00 88.31 69 HIS A O 1
ATOM 526 N N . ALA A 1 70 ? -14.889 3.605 23.698 1.00 91.62 70 ALA A N 1
ATOM 527 C CA . ALA A 1 70 ? -14.583 4.709 22.792 1.00 91.62 70 ALA A CA 1
ATOM 528 C C . ALA A 1 70 ? -13.067 4.890 22.610 1.00 91.62 70 ALA A C 1
ATOM 530 O O . ALA A 1 70 ? -12.578 4.939 21.482 1.00 91.62 70 ALA A O 1
ATOM 531 N N . ASN A 1 71 ? -12.305 4.879 23.706 1.00 92.38 71 ASN A N 1
ATOM 532 C CA . ASN A 1 71 ? -10.845 4.965 23.672 1.00 92.38 71 ASN A CA 1
ATOM 533 C C . ASN A 1 71 ? -10.222 3.761 22.954 1.00 92.38 71 ASN A C 1
ATOM 535 O O . ASN A 1 71 ? -9.293 3.919 22.168 1.00 92.38 71 ASN A O 1
ATOM 539 N N . TYR A 1 72 ? -10.735 2.552 23.187 1.00 96.25 72 TYR A N 1
ATOM 540 C CA . TYR A 1 72 ? -10.266 1.353 22.499 1.00 96.25 72 TYR A CA 1
ATOM 541 C C . TYR A 1 72 ? -10.528 1.428 20.990 1.00 96.25 72 TYR A C 1
ATOM 543 O O . TYR A 1 72 ? -9.621 1.164 20.202 1.00 96.25 72 TYR A O 1
ATOM 551 N N . ALA A 1 73 ? -11.724 1.860 20.578 1.00 96.62 73 ALA A N 1
ATOM 552 C CA . ALA A 1 73 ? -12.045 2.089 19.171 1.00 96.62 73 ALA A CA 1
ATOM 553 C C . ALA A 1 73 ? -11.112 3.138 18.543 1.00 96.62 73 ALA A C 1
ATOM 555 O O . ALA A 1 73 ? -10.603 2.939 17.438 1.00 96.62 73 ALA A O 1
ATOM 556 N N . GLN A 1 74 ? -10.806 4.211 19.276 1.00 97.62 74 GLN A N 1
ATOM 557 C CA . GLN A 1 74 ? -9.846 5.217 18.838 1.00 97.62 74 GLN A CA 1
ATOM 558 C C . GLN A 1 74 ? -8.437 4.627 18.686 1.00 97.62 74 GLN A C 1
ATOM 560 O O . GLN A 1 74 ? -7.803 4.832 17.655 1.00 97.62 74 GLN A O 1
ATOM 565 N N . ILE A 1 75 ? -7.955 3.829 19.641 1.00 97.81 75 ILE A N 1
ATOM 566 C CA . ILE A 1 75 ? -6.651 3.152 19.542 1.00 97.81 75 ILE A CA 1
ATOM 567 C C . ILE A 1 75 ? -6.602 2.232 18.317 1.00 97.81 75 ILE A C 1
ATOM 569 O O . ILE A 1 75 ? -5.591 2.204 17.616 1.00 97.81 75 ILE A O 1
ATOM 573 N N . LEU A 1 76 ? -7.682 1.501 18.026 1.00 98.38 76 LEU A N 1
ATOM 574 C CA . LEU A 1 76 ? -7.765 0.679 16.819 1.00 98.38 76 LEU A CA 1
ATOM 575 C C . LEU A 1 76 ? -7.694 1.526 15.545 1.00 98.38 76 LEU A C 1
ATOM 577 O O . LEU A 1 76 ? -6.937 1.176 14.641 1.00 98.38 76 LEU A O 1
ATOM 581 N N . SER A 1 77 ? -8.401 2.659 15.489 1.00 98.44 77 SER A N 1
ATOM 582 C CA . SER A 1 77 ? -8.296 3.573 14.344 1.00 98.44 77 SER A CA 1
ATOM 583 C C . SER A 1 77 ? -6.880 4.131 14.178 1.00 98.44 77 SER A C 1
ATOM 585 O O . SER A 1 77 ? -6.361 4.133 13.067 1.00 98.44 77 SER A O 1
ATOM 587 N N . LEU A 1 78 ? -6.208 4.503 15.273 1.00 98.56 78 LEU A N 1
ATOM 588 C CA . LEU A 1 78 ? -4.842 5.026 15.234 1.00 98.56 78 LEU A CA 1
ATOM 589 C C . LEU A 1 78 ? -3.859 3.971 14.715 1.00 98.56 78 LEU A C 1
ATOM 591 O O . LEU A 1 78 ? -3.002 4.279 13.889 1.00 98.56 78 LEU A O 1
ATOM 595 N N . ARG A 1 79 ? -4.026 2.710 15.124 1.00 98.56 79 ARG A N 1
ATOM 596 C CA . ARG A 1 79 ? -3.235 1.586 14.597 1.00 98.56 79 ARG A CA 1
ATOM 597 C C . ARG A 1 79 ? -3.494 1.332 13.114 1.00 98.56 79 ARG A C 1
ATOM 599 O O . ARG A 1 79 ? -2.552 1.074 12.374 1.00 98.56 79 ARG A O 1
ATOM 606 N N . ALA A 1 80 ? -4.746 1.424 12.670 1.00 98.38 80 ALA A N 1
ATOM 607 C CA . ALA A 1 80 ? -5.069 1.305 11.251 1.00 98.38 80 ALA A CA 1
ATOM 608 C C . ALA A 1 80 ? -4.411 2.434 10.440 1.00 98.38 80 ALA A C 1
ATOM 610 O O . ALA A 1 80 ? -3.826 2.180 9.390 1.00 98.38 80 ALA A O 1
ATOM 611 N N . THR A 1 81 ? -4.431 3.668 10.956 1.00 98.50 81 THR A N 1
ATOM 612 C CA . THR A 1 81 ? -3.770 4.799 10.290 1.00 98.50 81 THR A CA 1
ATOM 613 C C . THR A 1 81 ? -2.250 4.674 10.272 1.00 98.50 81 THR A C 1
ATOM 615 O O . THR A 1 81 ? -1.643 4.999 9.257 1.00 98.50 81 THR A O 1
ATOM 618 N N . SER A 1 82 ? -1.623 4.168 11.342 1.00 98.62 82 SER A N 1
ATOM 619 C CA . SER A 1 82 ? -0.171 3.965 11.350 1.00 98.62 82 SER A CA 1
ATOM 620 C C . SER A 1 82 ? 0.240 2.894 10.341 1.00 98.62 82 SER A C 1
ATOM 622 O O . SER A 1 82 ? 1.164 3.120 9.572 1.00 98.62 82 SER A O 1
ATOM 624 N N . ALA A 1 83 ? -0.497 1.778 10.277 1.00 98.44 83 ALA A N 1
ATOM 625 C CA . ALA A 1 83 ? -0.247 0.719 9.301 1.00 98.44 83 ALA A CA 1
ATOM 626 C C . ALA A 1 83 ? -0.372 1.228 7.852 1.00 98.44 83 ALA A C 1
ATOM 628 O O . ALA A 1 83 ? 0.471 0.916 7.016 1.00 98.44 83 ALA A O 1
ATOM 629 N N . LEU A 1 84 ? -1.371 2.071 7.568 1.00 98.62 84 LEU A N 1
ATOM 630 C CA . LEU A 1 84 ? -1.535 2.703 6.256 1.00 98.62 84 LEU A CA 1
ATOM 631 C C . LEU A 1 84 ? -0.353 3.621 5.913 1.00 98.62 84 LEU A C 1
ATOM 633 O O . LEU A 1 84 ? 0.168 3.567 4.799 1.00 98.62 84 LEU A O 1
ATOM 637 N N . LEU A 1 85 ? 0.086 4.462 6.854 1.00 98.62 85 LEU A N 1
ATOM 638 C CA . LEU A 1 85 ? 1.240 5.344 6.649 1.00 98.62 85 LEU A CA 1
ATOM 639 C C . LEU A 1 85 ? 2.526 4.541 6.398 1.00 98.62 85 LEU A C 1
ATOM 641 O O . LEU A 1 85 ? 3.312 4.907 5.523 1.00 98.62 85 LEU A O 1
ATOM 645 N N . ASP A 1 86 ? 2.717 3.422 7.096 1.00 98.62 86 ASP A N 1
ATOM 646 C CA . ASP A 1 86 ? 3.853 2.527 6.871 1.00 98.62 86 ASP A CA 1
ATOM 647 C C . ASP A 1 86 ? 3.813 1.900 5.468 1.00 98.62 86 ASP A C 1
ATOM 649 O O . ASP A 1 86 ? 4.832 1.866 4.774 1.00 98.62 86 ASP A O 1
ATOM 653 N N . GLU A 1 87 ? 2.641 1.460 4.998 1.00 98.50 87 GLU A N 1
ATOM 654 C CA . GLU A 1 87 ? 2.465 0.977 3.622 1.00 98.50 87 GLU A CA 1
ATOM 655 C C . GLU A 1 87 ? 2.783 2.066 2.588 1.00 98.50 87 GLU A C 1
ATOM 657 O O . GLU A 1 87 ? 3.466 1.799 1.592 1.00 98.50 87 GLU A O 1
ATOM 662 N N . GLN A 1 88 ? 2.367 3.312 2.840 1.00 98.69 88 GLN A N 1
ATOM 663 C CA . GLN A 1 88 ? 2.705 4.451 1.986 1.00 98.69 88 GLN A CA 1
ATOM 664 C C . GLN A 1 88 ? 4.218 4.695 1.942 1.00 98.69 88 GLN A C 1
ATOM 666 O O . GLN A 1 88 ? 4.785 4.798 0.850 1.00 98.69 88 GLN A O 1
ATOM 671 N N . ILE A 1 89 ? 4.902 4.707 3.090 1.00 98.56 89 ILE A N 1
ATOM 672 C CA . ILE A 1 89 ? 6.365 4.844 3.153 1.00 98.56 89 ILE A CA 1
ATOM 673 C C . ILE A 1 89 ? 7.035 3.711 2.369 1.00 98.56 89 ILE A C 1
ATOM 675 O O . ILE A 1 89 ? 7.907 3.966 1.539 1.00 98.56 89 ILE A O 1
ATOM 679 N N . GLN A 1 90 ? 6.595 2.465 2.541 1.00 98.69 90 GLN A N 1
ATOM 680 C CA . GLN A 1 90 ? 7.159 1.351 1.780 1.00 98.69 90 GLN A CA 1
ATOM 681 C C . GLN A 1 90 ? 6.920 1.487 0.271 1.00 98.69 90 GLN A C 1
ATOM 683 O O . GLN A 1 90 ? 7.820 1.193 -0.513 1.00 98.69 90 GLN A O 1
ATOM 688 N N . SER A 1 91 ? 5.735 1.930 -0.160 1.00 98.56 91 SER A N 1
ATOM 689 C CA . SER A 1 91 ? 5.427 2.125 -1.584 1.00 98.56 91 SER A CA 1
ATOM 690 C C . SER A 1 91 ? 6.296 3.216 -2.221 1.00 98.56 91 SER A C 1
ATOM 692 O O . SER A 1 91 ? 6.837 3.018 -3.309 1.00 98.56 91 SER A O 1
ATOM 694 N N . THR A 1 92 ? 6.514 4.329 -1.513 1.00 98.44 92 THR A N 1
ATOM 695 C CA . THR A 1 92 ? 7.367 5.429 -1.985 1.00 98.44 92 THR A CA 1
ATOM 696 C C . THR A 1 92 ? 8.839 5.034 -2.014 1.00 98.44 92 THR A C 1
ATOM 698 O O . THR A 1 92 ? 9.523 5.327 -2.992 1.00 98.44 92 THR A O 1
ATOM 701 N N . LEU A 1 93 ? 9.327 4.297 -1.010 1.00 98.56 93 LEU A N 1
ATOM 702 C CA . LEU A 1 93 ? 10.689 3.759 -1.012 1.00 98.56 93 LEU A CA 1
ATOM 703 C C . LEU A 1 93 ? 10.903 2.737 -2.131 1.00 98.56 93 LEU A C 1
ATOM 705 O O . LEU A 1 93 ? 11.952 2.771 -2.772 1.00 98.56 93 LEU A O 1
ATOM 709 N N . ARG A 1 94 ? 9.919 1.868 -2.407 1.00 98.50 94 ARG A N 1
ATOM 710 C CA . ARG A 1 94 ? 9.961 0.955 -3.562 1.00 98.50 94 ARG A CA 1
ATOM 711 C C . ARG A 1 94 ? 9.997 1.736 -4.875 1.00 98.50 94 ARG A C 1
ATOM 713 O O . ARG A 1 94 ? 10.896 1.508 -5.667 1.00 98.50 94 ARG A O 1
ATOM 720 N N . SER A 1 95 ? 9.128 2.732 -5.054 1.00 98.44 95 SER A N 1
ATOM 721 C CA . SER A 1 95 ? 9.132 3.589 -6.249 1.00 98.44 95 SER A CA 1
ATOM 722 C C . SER A 1 95 ? 10.459 4.343 -6.434 1.00 98.44 95 SER A C 1
ATOM 724 O O . SER A 1 95 ? 10.995 4.409 -7.541 1.00 98.44 95 SER A O 1
ATOM 726 N N . LEU A 1 96 ? 11.055 4.866 -5.358 1.00 98.31 96 LEU A N 1
ATOM 727 C CA . LEU A 1 96 ? 12.369 5.511 -5.410 1.00 98.31 96 LEU A CA 1
ATOM 728 C C . LEU A 1 96 ? 13.476 4.501 -5.742 1.00 98.31 96 LEU A C 1
ATOM 730 O O . LEU A 1 96 ? 14.372 4.796 -6.531 1.00 98.31 96 LEU A O 1
ATOM 734 N N . ALA A 1 97 ? 13.422 3.298 -5.171 1.00 98.19 97 ALA A N 1
ATOM 735 C CA . ALA A 1 97 ? 14.369 2.235 -5.484 1.00 98.19 97 ALA A CA 1
ATOM 736 C C . ALA A 1 97 ? 14.260 1.795 -6.952 1.00 98.19 97 ALA A C 1
ATOM 738 O O . ALA A 1 97 ? 15.290 1.670 -7.615 1.00 98.19 97 ALA A O 1
ATOM 739 N N . ASP A 1 98 ? 13.042 1.650 -7.473 1.00 97.88 98 ASP A N 1
ATOM 740 C CA . ASP A 1 98 ? 12.771 1.293 -8.864 1.00 97.88 98 ASP A CA 1
ATOM 741 C C . ASP A 1 98 ? 13.246 2.394 -9.809 1.00 97.88 98 ASP A C 1
ATOM 743 O O . ASP A 1 98 ? 14.000 2.115 -10.734 1.00 97.88 98 ASP A O 1
ATOM 747 N N . THR A 1 99 ? 12.911 3.662 -9.547 1.00 97.31 99 THR A N 1
ATOM 748 C CA . THR A 1 99 ? 13.417 4.790 -10.353 1.00 97.31 99 THR A CA 1
ATOM 749 C C . THR A 1 99 ? 14.937 4.903 -10.286 1.00 97.31 99 THR A C 1
ATOM 751 O O . THR A 1 99 ? 15.592 5.205 -11.280 1.00 97.31 99 THR A O 1
ATOM 754 N N . ARG A 1 100 ? 15.554 4.598 -9.142 1.00 96.25 100 ARG A N 1
ATOM 755 C CA . ARG A 1 100 ? 17.013 4.526 -9.046 1.00 96.25 100 ARG A CA 1
ATOM 756 C C . ARG A 1 100 ? 17.576 3.355 -9.849 1.00 96.25 100 ARG A C 1
ATOM 758 O O . ARG A 1 100 ? 18.641 3.503 -10.446 1.00 96.25 100 ARG A O 1
ATOM 765 N N . ALA A 1 101 ? 16.912 2.203 -9.855 1.00 95.44 101 ALA A N 1
ATOM 766 C CA . ALA A 1 101 ? 17.309 1.057 -10.665 1.00 95.44 101 ALA A CA 1
ATOM 767 C C . ALA A 1 101 ? 17.170 1.366 -12.163 1.00 95.44 101 ALA A C 1
ATOM 769 O O . ALA A 1 101 ? 18.105 1.095 -12.917 1.00 95.44 101 ALA A O 1
ATOM 770 N N . THR A 1 102 ? 16.082 2.019 -12.586 1.00 95.88 102 THR A N 1
ATOM 771 C CA . THR A 1 102 ? 15.904 2.441 -13.979 1.00 95.88 102 THR A CA 1
ATOM 772 C C . THR A 1 102 ? 16.950 3.475 -14.375 1.00 95.88 102 THR A C 1
ATOM 774 O O . THR A 1 102 ? 17.612 3.283 -15.387 1.00 95.88 102 THR A O 1
ATOM 777 N N . LEU A 1 103 ? 17.218 4.500 -13.563 1.00 92.62 103 LEU A N 1
ATOM 778 C CA . LEU A 1 103 ? 18.270 5.481 -13.859 1.00 92.62 103 LEU A CA 1
ATOM 779 C C . LEU A 1 103 ? 19.666 4.856 -13.911 1.00 92.62 103 LEU A C 1
ATOM 781 O O . LEU A 1 103 ? 20.467 5.228 -14.757 1.00 92.62 103 LEU A O 1
ATOM 785 N N . LYS A 1 104 ? 19.964 3.878 -13.052 1.00 91.38 104 LYS A N 1
ATOM 786 C CA . LYS A 1 104 ? 21.219 3.121 -13.148 1.00 91.38 104 LYS A CA 1
ATOM 787 C C . LYS A 1 104 ? 21.296 2.273 -14.416 1.00 91.38 104 LYS A C 1
ATOM 789 O O . LYS A 1 104 ? 22.385 2.109 -14.949 1.00 91.38 104 LYS A O 1
ATOM 794 N N . SER A 1 105 ? 20.173 1.724 -14.880 1.00 89.69 105 SER A N 1
ATOM 795 C CA . SER A 1 105 ? 20.120 0.995 -16.155 1.00 89.69 105 SER A CA 1
ATOM 796 C C . SER A 1 105 ? 20.249 1.931 -17.360 1.00 89.69 105 SER A C 1
ATOM 798 O O . SER A 1 105 ? 20.831 1.557 -18.373 1.00 89.69 105 SER A O 1
ATOM 800 N N . ILE A 1 106 ? 19.772 3.171 -17.224 1.00 83.50 106 ILE A N 1
ATOM 801 C CA . ILE A 1 106 ? 19.980 4.261 -18.172 1.00 83.50 106 ILE A CA 1
ATOM 802 C C . ILE A 1 106 ? 21.334 4.898 -17.840 1.00 83.50 106 ILE A C 1
ATOM 804 O O . ILE A 1 106 ? 21.432 6.055 -17.435 1.00 83.50 106 ILE A O 1
ATOM 808 N N . THR A 1 107 ? 22.420 4.142 -17.975 1.00 69.75 107 THR A N 1
ATOM 809 C CA . THR A 1 107 ? 23.750 4.744 -18.055 1.00 69.75 107 THR A CA 1
ATOM 810 C C . THR A 1 107 ? 23.795 5.611 -19.312 1.00 69.75 107 THR A C 1
ATOM 812 O O . THR A 1 107 ? 24.067 5.147 -20.416 1.00 69.75 107 THR A O 1
ATOM 815 N N . LEU A 1 108 ? 23.483 6.898 -19.146 1.00 61.75 108 LEU A N 1
ATOM 816 C CA . LEU A 1 108 ? 23.746 7.934 -20.134 1.00 61.75 108 LEU A CA 1
ATOM 817 C C . LEU A 1 108 ? 25.247 7.905 -20.415 1.00 61.75 108 LEU A C 1
ATOM 819 O O . LEU A 1 108 ? 26.057 8.251 -19.558 1.00 61.75 108 LEU A O 1
ATOM 823 N N . THR A 1 109 ? 25.618 7.490 -21.622 1.00 57.09 109 THR A N 1
ATOM 824 C CA . THR A 1 109 ? 26.958 7.656 -22.186 1.00 57.09 109 THR A CA 1
ATOM 825 C C . THR A 1 109 ? 27.207 9.148 -22.423 1.00 57.09 109 THR A C 1
ATOM 827 O O . THR A 1 109 ? 27.247 9.610 -23.559 1.00 57.09 109 THR A O 1
ATOM 830 N N . SER A 1 110 ? 27.276 9.938 -21.357 1.00 51.00 110 SER A N 1
ATOM 831 C CA . SER A 1 110 ? 27.502 11.373 -21.419 1.00 51.00 110 SER A CA 1
ATOM 832 C C . SER A 1 110 ? 28.707 11.721 -20.561 1.00 51.00 110 SER A C 1
ATOM 834 O O . SER A 1 110 ? 28.620 11.803 -19.343 1.00 51.00 110 SER A O 1
ATOM 836 N N . SER A 1 111 ? 29.804 11.972 -21.274 1.00 51.25 111 SER A N 1
ATOM 837 C CA . SER A 1 111 ? 30.956 12.772 -20.869 1.00 51.25 111 SER A CA 1
ATOM 838 C C . SER A 1 111 ? 31.862 12.216 -19.757 1.00 51.25 111 SER A C 1
ATOM 840 O O . SER A 1 111 ? 31.684 12.505 -18.579 1.00 51.25 111 SER A O 1
ATOM 842 N N . ALA A 1 112 ? 32.950 11.592 -20.224 1.00 50.06 112 ALA A N 1
ATOM 843 C CA . ALA A 1 112 ? 34.282 11.488 -19.606 1.00 50.06 112 ALA A CA 1
ATOM 844 C C . ALA A 1 112 ? 34.623 10.229 -18.770 1.00 50.06 112 ALA A C 1
ATOM 846 O O . ALA A 1 112 ? 33.751 9.612 -18.162 1.00 50.06 112 ALA A O 1
ATOM 847 N N . PRO A 1 113 ? 35.902 9.786 -18.819 1.00 59.62 113 PRO A N 1
ATOM 848 C CA . PRO A 1 113 ? 36.235 8.372 -18.901 1.00 59.62 113 PRO A CA 1
ATOM 849 C C . PRO A 1 113 ? 36.847 7.852 -17.603 1.00 59.62 113 PRO A C 1
ATOM 851 O O . PRO A 1 113 ? 37.856 8.367 -17.136 1.00 59.62 113 PRO A O 1
ATOM 854 N N . ALA A 1 114 ? 36.308 6.765 -17.070 1.00 47.50 114 ALA A N 1
ATOM 855 C CA . ALA A 1 114 ? 37.090 5.835 -16.272 1.00 47.50 114 ALA A CA 1
ATOM 856 C C . ALA A 1 114 ? 36.324 4.527 -16.113 1.00 47.50 114 ALA A C 1
ATOM 858 O O . ALA A 1 114 ? 35.123 4.519 -15.876 1.00 47.50 114 ALA A O 1
ATOM 859 N N . MET A 1 115 ? 37.096 3.447 -16.141 1.00 44.19 115 MET A N 1
ATOM 860 C CA . MET A 1 115 ? 36.741 2.077 -15.778 1.00 44.19 115 MET A CA 1
ATOM 861 C C . MET A 1 115 ? 36.274 1.171 -16.923 1.00 44.19 115 MET A C 1
ATOM 863 O O . MET A 1 115 ? 35.102 0.993 -17.217 1.00 44.19 115 MET A O 1
ATOM 867 N N . THR A 1 116 ? 37.310 0.603 -17.542 1.00 52.31 116 THR A N 1
ATOM 868 C CA . THR A 1 116 ? 37.465 -0.806 -17.923 1.00 52.31 116 THR A CA 1
ATOM 869 C C . THR A 1 116 ? 36.303 -1.459 -18.701 1.00 52.31 116 THR A C 1
ATOM 871 O O . THR A 1 116 ? 35.250 -1.799 -18.177 1.00 52.31 116 THR A O 1
ATOM 874 N N . SER A 1 117 ? 36.589 -1.757 -19.974 1.00 50.75 117 SER A N 1
ATOM 875 C CA . SER A 1 117 ? 35.966 -2.789 -20.830 1.00 50.75 117 SER A CA 1
ATOM 876 C C . SER A 1 117 ? 34.827 -2.446 -21.802 1.00 50.75 117 SER A C 1
ATOM 878 O O . SER A 1 117 ? 34.449 -3.341 -22.554 1.00 50.75 117 SER A O 1
ATOM 880 N N . LEU A 1 118 ? 34.354 -1.200 -21.932 1.00 56.75 118 LEU A N 1
ATOM 881 C CA . LEU A 1 118 ? 33.479 -0.834 -23.066 1.00 56.75 118 LEU A CA 1
ATOM 882 C C . LEU A 1 118 ? 34.172 0.115 -24.056 1.00 56.75 118 LEU A C 1
ATOM 884 O O . LEU A 1 118 ? 34.886 1.023 -23.623 1.00 56.75 118 LEU A O 1
ATOM 888 N N . PRO A 1 119 ? 34.000 -0.093 -25.382 1.00 54.38 119 PRO A N 1
ATOM 889 C CA . PRO A 1 119 ? 34.643 0.741 -26.388 1.00 54.38 119 PRO A CA 1
ATOM 890 C C . PRO A 1 119 ? 34.165 2.185 -26.234 1.00 54.38 119 PRO A C 1
ATOM 892 O O . PRO A 1 119 ? 32.972 2.433 -26.054 1.00 54.38 119 PRO A O 1
ATOM 895 N N . ALA A 1 120 ? 35.120 3.115 -26.288 1.00 61.34 120 ALA A N 1
ATOM 896 C CA . ALA A 1 120 ? 34.909 4.551 -26.153 1.00 61.34 120 ALA A CA 1
ATOM 897 C C . ALA A 1 120 ? 33.684 5.037 -26.958 1.00 61.34 120 ALA A C 1
ATOM 899 O O . ALA A 1 120 ? 33.425 4.506 -28.047 1.00 61.34 120 ALA A O 1
ATOM 900 N N . PRO A 1 121 ? 32.936 6.044 -26.458 1.00 62.09 121 PRO A N 1
ATOM 901 C CA . PRO A 1 121 ? 31.843 6.640 -27.214 1.00 62.09 121 PRO A CA 1
ATOM 902 C C . PRO A 1 121 ? 32.379 7.051 -28.585 1.00 62.09 121 PRO A C 1
ATOM 904 O O . PRO A 1 121 ? 33.351 7.796 -28.686 1.00 62.09 121 PRO A O 1
ATOM 907 N N . ARG A 1 122 ? 31.793 6.500 -29.652 1.00 73.12 122 ARG A N 1
ATOM 908 C CA . ARG A 1 122 ? 32.206 6.818 -31.019 1.00 73.12 122 ARG A CA 1
ATOM 909 C C . ARG A 1 122 ? 31.832 8.268 -31.293 1.00 73.12 122 ARG A C 1
ATOM 911 O O . ARG A 1 122 ? 30.687 8.560 -31.622 1.00 73.12 122 ARG A O 1
ATOM 918 N N . GLU A 1 123 ? 32.791 9.168 -31.138 1.00 81.00 123 GLU A N 1
ATOM 919 C CA . GLU A 1 123 ? 32.626 10.570 -31.498 1.00 81.00 123 GLU A CA 1
ATOM 920 C C . GLU A 1 123 ? 32.382 10.669 -33.006 1.00 81.00 123 GLU A C 1
ATOM 922 O O . GLU A 1 123 ? 33.249 10.361 -33.829 1.00 81.00 123 GLU A O 1
ATOM 927 N N . VAL A 1 124 ? 31.167 11.061 -33.393 1.00 83.88 124 VAL A N 1
ATOM 928 C CA . VAL A 1 124 ? 30.814 11.207 -34.804 1.00 83.88 124 VAL A CA 1
ATOM 929 C C . VAL A 1 124 ? 31.100 12.637 -35.246 1.00 83.88 124 VAL A C 1
ATOM 931 O O . VAL A 1 124 ? 30.484 13.590 -34.775 1.00 83.88 124 VAL A O 1
ATOM 934 N N . LYS A 1 125 ? 32.033 12.798 -36.189 1.00 91.75 125 LYS A N 1
ATOM 935 C CA . LYS A 1 125 ? 32.375 14.105 -36.768 1.00 91.75 125 LYS A CA 1
ATOM 936 C C . LYS A 1 125 ? 31.180 14.680 -37.536 1.00 91.75 125 LYS A C 1
ATOM 938 O O . LYS A 1 125 ? 30.605 14.000 -38.388 1.00 91.75 125 LYS A O 1
ATOM 943 N N . VAL A 1 126 ? 30.881 15.963 -37.326 1.00 92.94 126 VAL A N 1
ATOM 944 C CA . VAL A 1 126 ? 29.758 16.675 -37.972 1.00 92.94 126 VAL A CA 1
ATOM 945 C C . VAL A 1 126 ? 29.819 16.582 -39.499 1.00 92.94 126 VAL A C 1
ATOM 947 O O . VAL A 1 126 ? 28.814 16.311 -40.146 1.00 92.94 126 VAL A O 1
ATOM 950 N N . HIS A 1 127 ? 31.005 16.721 -40.092 1.00 94.19 127 HIS A N 1
ATOM 951 C CA . HIS A 1 127 ? 31.164 16.610 -41.544 1.00 94.19 127 HIS A CA 1
ATOM 952 C C . HIS A 1 127 ? 30.818 15.204 -42.078 1.00 94.19 127 HIS A C 1
ATOM 954 O O . HIS A 1 127 ? 30.220 15.068 -43.147 1.00 94.19 127 HIS A O 1
ATOM 960 N N . SER A 1 128 ? 31.146 14.145 -41.327 1.00 92.88 128 SER A N 1
ATOM 961 C CA . SER A 1 128 ? 30.765 12.769 -41.680 1.00 92.88 128 SER A CA 1
ATOM 962 C C . SER A 1 128 ? 29.244 12.596 -41.628 1.00 92.88 128 SER A C 1
ATOM 964 O O . SER A 1 128 ? 28.647 12.083 -42.569 1.00 92.88 128 SER A O 1
ATOM 966 N N . LEU A 1 129 ? 28.590 13.142 -40.595 1.00 92.69 129 LEU A N 1
ATOM 967 C CA . LEU A 1 129 ? 27.126 13.152 -40.499 1.00 92.69 129 LEU A CA 1
ATOM 968 C C . LEU A 1 129 ? 26.472 13.915 -41.649 1.00 92.69 129 LEU A C 1
ATOM 970 O O . LEU A 1 129 ? 25.514 13.421 -42.230 1.00 92.69 129 LEU A O 1
ATOM 974 N N . LEU A 1 130 ? 26.985 15.093 -42.004 1.00 92.31 130 LEU A N 1
ATOM 975 C CA . LEU A 1 130 ? 26.417 15.919 -43.072 1.00 92.31 130 LEU A CA 1
ATOM 976 C C . LEU A 1 130 ? 26.626 15.301 -44.460 1.00 92.31 130 LEU A C 1
ATOM 978 O O . LEU A 1 130 ? 25.717 15.330 -45.290 1.00 92.31 130 LEU A O 1
ATOM 982 N N . SER A 1 131 ? 27.792 14.706 -44.718 1.00 93.94 131 SER A N 1
ATOM 983 C CA . SER A 1 131 ? 28.051 13.987 -45.973 1.00 93.94 131 SER A CA 1
ATOM 984 C C . SER A 1 131 ? 27.203 12.716 -46.089 1.00 93.94 131 SER A C 1
ATOM 986 O O . SER A 1 131 ? 26.588 12.490 -47.134 1.00 93.94 131 SER A O 1
ATOM 988 N N . TYR A 1 132 ? 27.076 11.943 -45.007 1.00 93.44 132 TYR A N 1
ATOM 989 C CA . TYR A 1 132 ? 26.188 10.784 -44.950 1.00 93.44 132 TYR A CA 1
ATOM 990 C C . TYR A 1 132 ? 24.717 11.187 -45.115 1.00 93.44 132 TYR A C 1
ATOM 992 O O . TYR A 1 132 ? 24.007 10.604 -45.933 1.00 93.44 132 TYR A O 1
ATOM 1000 N N . ALA A 1 133 ? 24.277 12.249 -44.434 1.00 91.56 133 ALA A N 1
ATOM 1001 C CA . ALA A 1 133 ? 22.940 12.817 -44.581 1.00 91.56 133 AL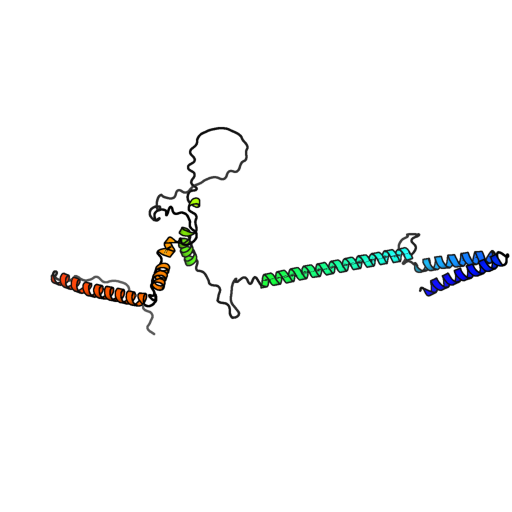A A CA 1
ATOM 1002 C C . ALA A 1 133 ? 22.664 13.239 -46.033 1.00 91.56 133 ALA A C 1
ATOM 1004 O O . ALA A 1 133 ? 21.600 12.937 -46.574 1.00 91.56 133 ALA A O 1
ATOM 1005 N N . LYS A 1 134 ? 23.635 13.869 -46.708 1.00 91.56 134 LYS A N 1
ATOM 1006 C CA . LYS A 1 134 ? 23.532 14.216 -48.134 1.00 91.56 134 LYS A CA 1
ATOM 1007 C C . LYS A 1 134 ? 23.357 12.974 -49.010 1.00 91.56 134 LYS A C 1
ATOM 1009 O O . LYS A 1 134 ? 22.544 13.015 -49.934 1.00 91.56 134 LYS A O 1
ATOM 1014 N N . PHE A 1 135 ? 24.069 11.885 -48.726 1.00 89.06 135 PHE A N 1
ATOM 1015 C CA . PHE A 1 135 ? 23.950 10.630 -49.471 1.00 89.06 135 PHE A CA 1
ATOM 1016 C C . PHE A 1 135 ? 22.558 10.000 -49.321 1.00 89.06 135 PHE A C 1
ATOM 1018 O O . PHE A 1 135 ? 21.894 9.735 -50.323 1.00 89.06 135 PHE A O 1
ATOM 1025 N N . ILE A 1 136 ? 22.072 9.850 -48.086 1.00 89.00 136 ILE A N 1
ATOM 1026 C CA . ILE A 1 136 ? 20.769 9.221 -47.819 1.00 89.00 136 ILE A CA 1
ATOM 1027 C C . ILE A 1 136 ? 19.581 10.133 -48.146 1.00 89.00 136 ILE A C 1
ATOM 1029 O O . ILE A 1 136 ? 18.482 9.639 -48.375 1.00 89.00 136 ILE A O 1
ATOM 1033 N N . SER A 1 137 ? 19.760 11.458 -48.221 1.00 85.75 137 SER A N 1
ATOM 1034 C CA . SER A 1 137 ? 18.665 12.403 -48.513 1.00 85.75 137 SER A CA 1
ATOM 1035 C C . SER A 1 137 ? 17.930 12.103 -49.824 1.00 85.75 137 SER A C 1
ATOM 1037 O O . SER A 1 137 ? 16.730 12.339 -49.937 1.00 85.75 137 SER A O 1
ATOM 1039 N N . LYS A 1 138 ? 18.637 11.540 -50.809 1.00 81.38 138 LYS A N 1
ATOM 1040 C CA . LYS A 1 138 ? 18.072 11.177 -52.113 1.00 81.38 138 LYS A CA 1
ATOM 1041 C C . LYS A 1 138 ? 17.162 9.952 -52.040 1.00 81.38 138 LYS A C 1
ATOM 1043 O O . LYS A 1 138 ? 16.229 9.848 -52.824 1.00 81.38 138 LYS A O 1
ATOM 1048 N N . THR A 1 139 ? 17.448 9.032 -51.123 1.00 77.75 139 THR A N 1
ATOM 1049 C CA . THR A 1 139 ? 16.801 7.715 -51.020 1.00 77.75 139 THR A CA 1
ATOM 1050 C C . THR A 1 139 ? 15.885 7.589 -49.808 1.00 77.75 139 THR A C 1
ATOM 1052 O O . THR A 1 139 ? 15.273 6.546 -49.620 1.00 77.75 139 THR A O 1
ATOM 1055 N N . THR A 1 140 ? 15.764 8.635 -48.988 1.00 80.25 140 THR A N 1
ATOM 1056 C CA . THR A 1 140 ? 14.933 8.643 -47.768 1.00 80.25 140 THR A CA 1
ATOM 1057 C C . THR A 1 140 ? 13.734 9.585 -47.849 1.00 80.25 140 THR A C 1
ATOM 1059 O O . THR A 1 140 ? 12.849 9.514 -46.999 1.00 80.25 140 THR A O 1
ATOM 1062 N N . VAL A 1 141 ? 13.662 10.449 -48.869 1.00 72.06 141 VAL A N 1
ATOM 1063 C CA . VAL A 1 141 ? 12.547 11.388 -49.047 1.00 72.06 141 VAL A CA 1
ATOM 1064 C C . VAL A 1 141 ? 11.576 10.856 -50.106 1.00 72.06 141 VAL A C 1
ATOM 1066 O O . VAL A 1 141 ? 11.968 10.720 -51.266 1.00 72.06 141 VAL A O 1
ATOM 1069 N N . PRO A 1 142 ? 10.3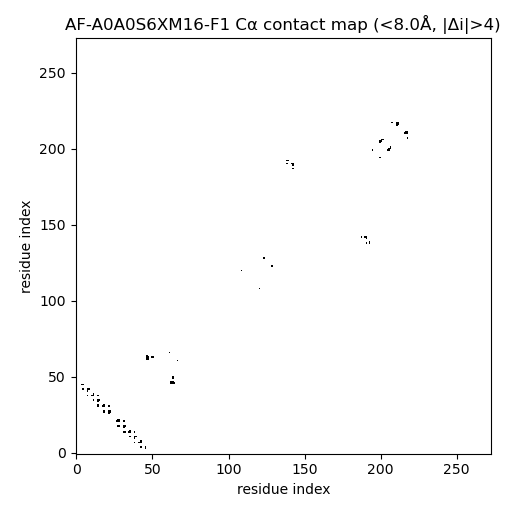03 10.592 -49.758 1.00 68.94 142 PRO A N 1
ATOM 1070 C CA . PRO A 1 142 ? 9.303 10.200 -50.740 1.00 68.94 142 PRO A CA 1
ATOM 1071 C C . PRO A 1 142 ? 9.032 11.353 -51.733 1.00 68.94 142 PRO A C 1
ATOM 1073 O O . PRO A 1 142 ? 8.934 12.515 -51.319 1.00 68.94 142 PRO A O 1
ATOM 1076 N N . PRO A 1 143 ? 8.868 11.060 -53.038 1.00 62.94 143 PRO A N 1
ATOM 1077 C CA . PRO A 1 143 ? 8.759 12.053 -54.111 1.00 62.94 143 PRO A CA 1
ATOM 1078 C C . PRO A 1 143 ? 7.528 12.962 -53.981 1.00 62.94 143 PRO A C 1
ATOM 1080 O O . PRO A 1 143 ? 7.517 14.062 -54.525 1.00 62.94 143 PRO A O 1
ATOM 1083 N N . THR A 1 144 ? 6.522 12.562 -53.200 1.00 59.94 144 THR A N 1
ATOM 1084 C CA . THR A 1 144 ? 5.320 13.362 -52.918 1.00 59.94 144 THR A CA 1
ATOM 1085 C C . THR A 1 144 ? 5.590 14.596 -52.057 1.00 59.94 144 THR A C 1
ATOM 1087 O O . THR A 1 144 ? 4.771 15.509 -52.034 1.00 59.94 144 THR A O 1
ATOM 1090 N N . ARG A 1 145 ? 6.734 14.675 -51.361 1.00 55.41 145 ARG A N 1
ATOM 1091 C CA . ARG A 1 145 ? 7.014 15.779 -50.427 1.00 55.41 145 ARG A CA 1
ATOM 1092 C C . ARG A 1 145 ? 7.733 16.975 -51.057 1.00 55.41 145 ARG A C 1
ATOM 1094 O O . ARG A 1 145 ? 7.852 18.007 -50.406 1.00 55.41 145 ARG A O 1
ATOM 1101 N N . ARG A 1 146 ? 8.219 16.863 -52.301 1.00 57.28 146 ARG A N 1
ATOM 1102 C CA . ARG A 1 146 ? 8.998 17.927 -52.972 1.00 57.28 146 ARG A CA 1
ATOM 1103 C C . ARG A 1 146 ? 8.185 18.829 -53.912 1.00 57.28 146 ARG A C 1
ATOM 1105 O O . ARG A 1 146 ? 8.734 19.810 -54.398 1.00 57.28 146 ARG A O 1
ATOM 1112 N N . GLY A 1 147 ? 6.900 18.537 -54.126 1.00 52.12 147 GLY A N 1
ATOM 1113 C CA . GLY A 1 147 ? 6.009 19.249 -55.055 1.00 52.12 147 GLY A CA 1
ATOM 1114 C C . GLY A 1 147 ? 4.769 19.855 -54.393 1.00 52.12 147 GLY A C 1
ATOM 1115 O O . GLY A 1 147 ? 3.670 19.695 -54.903 1.00 52.12 147 GLY A O 1
ATOM 1116 N N . GLY A 1 148 ? 4.924 20.513 -53.242 1.00 44.66 148 GLY A N 1
ATOM 1117 C CA . GLY A 1 148 ? 3.847 21.245 -52.558 1.00 44.66 148 GLY A CA 1
ATOM 1118 C C . GLY A 1 148 ? 3.773 22.732 -52.927 1.00 44.66 148 GLY A C 1
ATOM 1119 O O . GLY A 1 148 ? 3.458 23.545 -52.068 1.00 44.66 148 GLY A O 1
ATOM 1120 N N . GLY A 1 149 ? 4.134 23.107 -54.157 1.00 42.69 149 GLY A N 1
ATOM 1121 C CA . GLY A 1 149 ? 3.830 24.425 -54.719 1.00 42.69 149 GLY A CA 1
ATOM 1122 C C . GLY A 1 149 ? 2.523 24.311 -55.491 1.00 42.69 149 GLY A C 1
ATOM 1123 O O . GLY A 1 149 ? 2.525 23.803 -56.607 1.00 42.69 149 GLY A O 1
ATOM 1124 N N . GLY A 1 150 ? 1.411 24.676 -54.854 1.00 39.69 150 GLY A N 1
ATOM 1125 C CA . GLY A 1 150 ? 0.070 24.512 -55.406 1.00 39.69 150 GLY A CA 1
ATOM 1126 C C . GLY A 1 150 ? -0.159 25.351 -56.661 1.00 39.69 150 GLY A C 1
ATOM 1127 O O . GLY A 1 150 ? -0.142 26.576 -56.609 1.00 39.69 150 GLY A O 1
ATOM 1128 N N . GLU A 1 151 ? -0.443 24.678 -57.770 1.00 42.62 151 GLU A N 1
ATOM 1129 C CA . G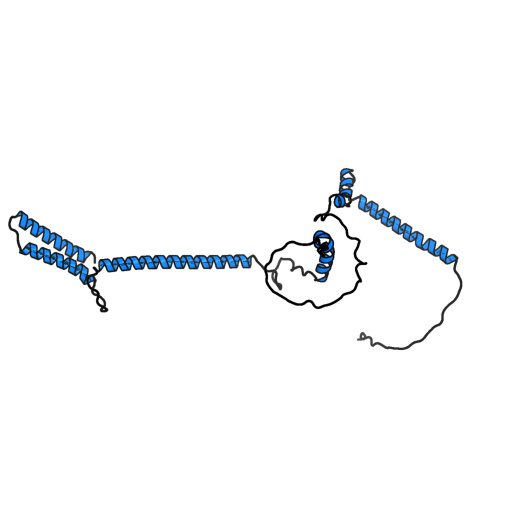LU A 1 151 ? -1.099 25.255 -58.938 1.00 42.62 151 GLU A CA 1
ATOM 1130 C C . GLU A 1 151 ? -2.600 24.961 -58.785 1.00 42.62 151 GLU A C 1
ATOM 1132 O O . GLU A 1 151 ? -3.081 23.878 -59.114 1.00 42.62 151 GLU A O 1
ATOM 1137 N N . VAL A 1 152 ? -3.339 25.892 -58.172 1.00 38.69 152 VAL A N 1
ATOM 1138 C CA . VAL A 1 152 ? -4.801 25.801 -58.040 1.00 38.69 152 VAL A CA 1
ATOM 1139 C C . VAL A 1 152 ? -5.426 26.634 -59.152 1.00 38.69 152 VAL A C 1
ATOM 1141 O O . VAL A 1 152 ? -5.441 27.861 -59.104 1.00 38.69 152 VAL A O 1
ATOM 1144 N N . LYS A 1 153 ? -5.941 25.936 -60.165 1.00 36.91 153 LYS A N 1
ATOM 1145 C CA . LYS A 1 153 ? -6.826 26.475 -61.197 1.00 36.91 153 LYS A CA 1
ATOM 1146 C C . LYS A 1 153 ? -8.164 26.841 -60.542 1.00 36.91 153 LYS A C 1
ATOM 1148 O O . LYS A 1 153 ? -8.857 25.968 -60.027 1.00 36.91 153 LYS A O 1
ATOM 1153 N N . THR A 1 154 ? -8.488 28.128 -60.520 1.00 34.28 154 THR A N 1
ATOM 1154 C CA . THR A 1 154 ? -9.727 28.690 -59.974 1.00 34.28 154 THR A CA 1
ATOM 1155 C C . THR A 1 154 ? -10.884 28.566 -60.972 1.00 34.28 154 THR A C 1
ATOM 1157 O O . THR A 1 154 ? -10.811 29.080 -62.083 1.00 34.28 154 THR A O 1
ATOM 1160 N N . GLU A 1 155 ? -11.974 27.929 -60.543 1.00 35.78 155 GLU A N 1
ATOM 1161 C CA . GLU A 1 155 ? -13.347 28.122 -61.042 1.00 35.78 155 GLU A CA 1
ATOM 1162 C C . GLU A 1 155 ? -14.207 28.595 -59.847 1.00 35.78 155 GLU A C 1
ATOM 1164 O O . GLU A 1 155 ? -13.884 28.221 -58.712 1.00 35.78 155 GLU A O 1
ATOM 1169 N N . PRO A 1 156 ? -15.232 29.453 -60.029 1.00 37.88 156 PRO A N 1
ATOM 1170 C CA . PRO A 1 156 ? -15.696 30.306 -58.939 1.00 37.88 156 PRO A CA 1
ATOM 1171 C C . PRO A 1 156 ? -17.088 29.939 -58.359 1.00 37.88 156 PRO A C 1
ATOM 1173 O O . PRO A 1 156 ? -17.986 29.518 -59.076 1.00 37.88 156 PRO A O 1
ATOM 1176 N N . VAL A 1 157 ? -17.229 30.252 -57.058 1.00 34.38 157 VAL A N 1
ATOM 1177 C CA . VAL A 1 157 ? -18.426 30.605 -56.242 1.00 34.38 157 VAL A CA 1
ATOM 1178 C C . VAL A 1 157 ? -19.439 29.512 -55.833 1.00 34.38 157 VAL A C 1
ATOM 1180 O O . VAL A 1 157 ? -20.239 29.083 -56.649 1.00 34.38 157 VAL A O 1
ATOM 1183 N N . GLU A 1 158 ? -19.523 29.203 -54.523 1.00 32.16 158 GLU A N 1
ATOM 1184 C CA . GLU A 1 158 ? -20.636 29.624 -53.633 1.00 32.16 158 GLU A CA 1
ATOM 1185 C C . GLU A 1 158 ? -20.297 29.464 -52.128 1.00 32.16 158 GLU A C 1
ATOM 1187 O O . GLU A 1 158 ? -19.324 28.818 -51.756 1.00 32.16 158 GLU A O 1
ATOM 1192 N N . GLN A 1 159 ? -21.035 30.188 -51.284 1.00 30.78 159 GLN A N 1
ATOM 1193 C CA . GLN A 1 159 ? -20.641 30.851 -50.028 1.00 30.78 159 GLN A CA 1
ATOM 1194 C C . GLN A 1 159 ? -20.761 30.000 -48.738 1.00 30.78 159 GLN A C 1
ATOM 1196 O O . GLN A 1 159 ? -21.582 29.092 -48.681 1.00 30.78 159 GLN A O 1
ATOM 1201 N N . VAL A 1 160 ? -20.025 30.368 -47.666 1.00 29.25 160 VAL A N 1
ATOM 1202 C CA . VAL A 1 160 ? -20.529 30.865 -46.345 1.00 29.25 160 VAL A CA 1
ATOM 1203 C C . VAL A 1 160 ? -19.371 31.020 -45.313 1.00 29.25 160 VAL A C 1
ATOM 1205 O O . VAL A 1 160 ? -18.427 30.237 -45.290 1.00 29.25 160 VAL A O 1
ATOM 1208 N N . GLN A 1 161 ? -19.459 32.096 -44.509 1.00 30.02 161 GLN A N 1
ATOM 1209 C CA . GLN A 1 161 ? -18.569 32.665 -43.457 1.00 30.02 161 GLN A CA 1
ATOM 1210 C C . GLN A 1 161 ? -18.250 31.690 -42.281 1.00 30.02 161 GLN A C 1
ATOM 1212 O O . GLN A 1 161 ? -18.944 30.692 -42.147 1.00 30.02 161 GLN A O 1
ATOM 1217 N N . VAL A 1 162 ? -17.249 31.861 -41.384 1.00 29.38 162 VAL A N 1
ATOM 1218 C CA . VAL A 1 162 ? -17.002 32.977 -40.428 1.00 29.38 162 VAL A CA 1
ATOM 1219 C C . VAL A 1 162 ? -15.555 32.969 -39.837 1.00 29.38 162 VAL A C 1
ATOM 1221 O O . VAL A 1 162 ? -15.056 31.922 -39.447 1.00 29.38 162 VAL A O 1
ATOM 1224 N N . GLN A 1 163 ? -14.941 34.167 -39.787 1.00 31.55 163 GLN A N 1
ATOM 1225 C CA . GLN A 1 163 ? -13.914 34.795 -38.899 1.00 31.55 163 GLN A CA 1
ATOM 1226 C C . GLN A 1 163 ? -12.929 33.962 -38.035 1.00 31.55 163 GLN A C 1
ATOM 1228 O O . GLN A 1 163 ? -13.344 33.164 -37.205 1.00 31.55 163 GLN A O 1
ATOM 1233 N N . SER A 1 164 ? -11.630 34.315 -38.045 1.00 29.61 164 SER A N 1
ATOM 1234 C CA . SER A 1 164 ? -11.016 35.251 -37.066 1.00 29.61 164 SER A CA 1
ATOM 1235 C C . SER A 1 164 ? -9.490 35.408 -37.266 1.00 29.61 164 SER A C 1
ATOM 1237 O O . SER A 1 164 ? -8.834 34.579 -37.887 1.00 29.61 164 SER A O 1
ATOM 1239 N N . GLU A 1 165 ? -8.977 36.526 -36.761 1.00 27.69 165 GLU A N 1
ATOM 1240 C CA . GLU A 1 165 ? -7.747 37.274 -37.050 1.00 27.69 165 GLU A CA 1
ATOM 1241 C C . GLU A 1 165 ? -6.410 36.654 -36.590 1.00 27.69 165 GLU A C 1
ATOM 1243 O O . GLU A 1 165 ? -6.346 35.892 -35.628 1.00 27.69 165 GLU A O 1
ATOM 1248 N N . GLY A 1 166 ? -5.313 37.090 -37.231 1.00 29.78 166 GLY A N 1
ATOM 1249 C CA . GLY A 1 166 ? -3.941 36.896 -36.746 1.00 29.78 166 GLY A CA 1
ATOM 1250 C C . GLY A 1 166 ? -2.856 37.198 -37.789 1.00 29.78 166 GLY A C 1
ATOM 1251 O O . GLY A 1 166 ? -2.270 36.280 -38.351 1.00 29.78 166 GLY A O 1
ATOM 1252 N N . GLN A 1 167 ? -2.597 38.482 -38.058 1.00 33.00 167 GLN A N 1
ATOM 1253 C CA . GLN A 1 167 ? -1.486 38.977 -38.889 1.00 33.00 167 GLN A CA 1
ATOM 1254 C C . GLN A 1 167 ? -0.107 38.740 -38.241 1.00 33.00 167 GLN A C 1
ATOM 1256 O O . GLN A 1 167 ? 0.087 39.097 -37.083 1.00 33.00 167 GLN A O 1
ATOM 1261 N N . THR A 1 168 ? 0.881 38.312 -39.036 1.00 33.62 168 THR A N 1
ATOM 1262 C CA . THR A 1 168 ? 2.278 38.793 -38.966 1.00 33.62 168 THR A CA 1
ATOM 1263 C C . THR A 1 168 ? 2.853 38.917 -40.391 1.00 33.62 168 THR A C 1
ATOM 1265 O O . THR A 1 168 ? 2.419 38.184 -41.283 1.00 33.62 168 THR A O 1
ATOM 1268 N N . PRO A 1 169 ? 3.739 39.897 -40.658 1.00 33.78 169 PRO A N 1
ATOM 1269 C CA . PRO A 1 169 ? 4.001 40.388 -42.007 1.00 33.78 169 PRO A CA 1
ATOM 1270 C C . PRO A 1 169 ? 5.114 39.624 -42.733 1.00 33.78 169 PRO A C 1
ATOM 1272 O O . PRO A 1 169 ? 6.064 39.124 -42.134 1.00 33.78 169 PRO A O 1
ATOM 1275 N N . ALA A 1 170 ? 4.982 39.602 -44.057 1.00 34.91 170 ALA A N 1
ATOM 1276 C CA . ALA A 1 170 ? 6.012 39.211 -45.001 1.00 34.91 170 ALA A CA 1
ATOM 1277 C C . ALA A 1 170 ? 6.970 40.381 -45.278 1.00 34.91 170 ALA A C 1
ATOM 1279 O O . ALA A 1 170 ? 6.528 41.462 -45.651 1.00 34.91 170 ALA A O 1
ATOM 1280 N N . GLU A 1 171 ? 8.270 40.121 -45.167 1.00 28.84 171 GLU A N 1
ATOM 1281 C CA . GLU A 1 171 ? 9.384 40.867 -45.770 1.00 28.84 171 GLU A CA 1
ATOM 1282 C C . GLU A 1 171 ? 10.613 39.962 -45.582 1.00 28.84 171 GLU A C 1
ATOM 1284 O O . GLU A 1 171 ? 10.840 39.454 -44.492 1.00 28.84 171 GLU A O 1
ATOM 1289 N N . GLY A 1 172 ? 11.446 39.595 -46.543 1.00 32.16 172 GLY A N 1
ATOM 1290 C CA . GLY A 1 172 ? 11.648 39.972 -47.928 1.00 32.16 172 GLY A CA 1
ATOM 1291 C C . GLY A 1 172 ? 13.107 39.600 -48.199 1.00 32.16 172 GLY A C 1
ATOM 1292 O O . GLY A 1 172 ? 13.993 40.142 -47.552 1.00 32.16 172 GLY A O 1
ATOM 1293 N N . ALA A 1 173 ? 13.382 38.637 -49.077 1.00 30.53 173 ALA A N 1
ATOM 1294 C CA . ALA A 1 173 ? 14.736 38.406 -49.583 1.00 30.53 173 ALA A CA 1
ATOM 1295 C C . ALA A 1 173 ? 14.664 37.541 -50.840 1.00 30.53 173 ALA A C 1
ATOM 1297 O O . ALA A 1 173 ? 14.506 36.322 -50.780 1.00 30.53 173 ALA A O 1
ATOM 1298 N N . GLY A 1 174 ? 14.756 38.200 -51.994 1.00 41.91 174 GLY A N 1
ATOM 1299 C CA . GLY A 1 174 ? 15.016 37.530 -53.255 1.00 41.91 174 GLY A CA 1
ATOM 1300 C C . GLY A 1 174 ? 16.367 36.823 -53.210 1.00 41.91 174 GLY A C 1
ATOM 1301 O O . GLY A 1 174 ? 17.360 37.389 -52.758 1.00 41.91 174 GLY A O 1
ATOM 1302 N N . GLN A 1 175 ? 16.407 35.596 -53.717 1.00 38.41 175 GLN A N 1
ATOM 1303 C CA . GLN A 1 175 ? 17.653 34.922 -54.046 1.00 38.41 175 GLN A CA 1
ATOM 1304 C C . GLN A 1 175 ? 17.481 34.133 -55.341 1.00 38.41 175 GLN A C 1
ATOM 1306 O O . GLN A 1 175 ? 16.964 33.022 -55.375 1.00 38.41 175 GLN A O 1
ATOM 1311 N N . SER A 1 176 ? 17.913 34.810 -56.407 1.00 39.69 176 SER A N 1
ATOM 1312 C CA . SER A 1 176 ? 18.771 34.293 -57.475 1.00 39.69 176 SER A CA 1
ATOM 1313 C C . SER A 1 176 ? 18.416 32.931 -58.077 1.00 39.69 176 SER A C 1
ATOM 1315 O O . SER A 1 176 ? 18.753 31.872 -57.542 1.00 39.69 176 SER A O 1
ATOM 1317 N N . ASP A 1 177 ? 17.883 32.998 -59.297 1.00 46.88 177 ASP A N 1
ATOM 1318 C CA . ASP A 1 177 ? 17.912 31.959 -60.329 1.00 46.88 177 ASP A CA 1
ATOM 1319 C C . ASP A 1 177 ? 19.355 31.538 -60.688 1.00 46.88 177 ASP A C 1
ATOM 1321 O O . ASP A 1 177 ? 19.888 31.893 -61.732 1.00 46.88 177 ASP A O 1
ATOM 1325 N N . ALA A 1 178 ? 20.022 30.786 -59.814 1.00 48.38 178 ALA A N 1
ATOM 1326 C CA . ALA A 1 178 ? 21.213 29.976 -60.105 1.00 48.38 178 ALA A CA 1
ATOM 1327 C C . ALA A 1 178 ? 21.612 29.255 -58.809 1.00 48.38 178 ALA A C 1
ATOM 1329 O O . ALA A 1 178 ? 22.297 29.848 -57.978 1.00 48.38 178 ALA A O 1
ATOM 1330 N N . PRO A 1 179 ? 21.170 27.998 -58.581 1.00 47.03 179 PRO A N 1
ATOM 1331 C CA . PRO A 1 179 ? 21.830 26.865 -59.230 1.00 47.03 179 PRO A CA 1
ATOM 1332 C C . PRO A 1 179 ? 20.888 25.653 -59.420 1.00 47.03 179 PRO A C 1
ATOM 1334 O O . PRO A 1 179 ? 21.075 24.597 -58.820 1.00 47.03 179 PRO A O 1
ATOM 1337 N N . ARG A 1 180 ? 19.865 25.747 -60.280 1.00 51.22 180 ARG A N 1
ATOM 1338 C CA . ARG A 1 180 ? 19.060 24.557 -60.654 1.00 51.22 180 ARG A CA 1
ATOM 1339 C C . ARG A 1 180 ? 19.762 23.619 -61.649 1.00 51.22 180 ARG A C 1
ATOM 1341 O O . ARG A 1 180 ? 19.267 22.530 -61.904 1.00 51.22 180 ARG A O 1
ATOM 1348 N N . LYS A 1 181 ? 20.931 24.00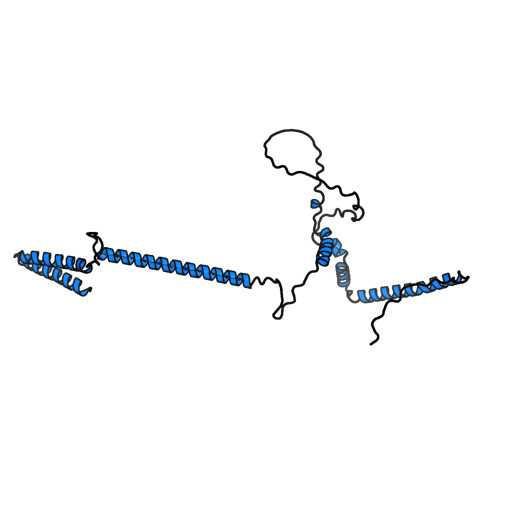4 -62.175 1.00 51.50 181 LYS A N 1
ATOM 1349 C CA . LYS A 1 181 ? 21.673 23.250 -63.206 1.00 51.50 181 LYS A CA 1
ATOM 1350 C C . LYS A 1 181 ? 22.611 22.154 -62.676 1.00 51.50 181 LYS A C 1
ATOM 1352 O O . LYS A 1 181 ? 23.215 21.464 -63.484 1.00 51.50 181 LYS A O 1
ATOM 1357 N N . VAL A 1 182 ? 22.729 21.963 -61.356 1.00 56.09 182 VAL A N 1
ATOM 1358 C CA . VAL A 1 182 ? 23.651 20.963 -60.756 1.00 56.09 182 VAL A CA 1
ATOM 1359 C C . VAL A 1 182 ? 22.911 19.762 -60.146 1.00 56.09 182 VAL A C 1
ATOM 1361 O O . VAL A 1 182 ? 23.511 18.902 -59.504 1.00 56.09 182 VAL A O 1
ATOM 1364 N N . LEU A 1 183 ? 21.593 19.666 -60.329 1.00 53.34 183 LEU A N 1
ATOM 1365 C CA . LEU A 1 183 ? 20.834 18.510 -59.860 1.00 53.34 183 LEU A CA 1
ATOM 1366 C C . LEU A 1 183 ? 20.663 17.511 -61.015 1.00 53.34 183 LEU A C 1
ATOM 1368 O O . LEU A 1 183 ? 20.225 17.919 -62.090 1.00 53.34 183 LEU A O 1
ATOM 1372 N N . PRO A 1 184 ? 21.009 16.223 -60.821 1.00 63.59 184 PRO A N 1
ATOM 1373 C CA . PRO A 1 184 ? 20.720 15.195 -61.815 1.00 63.59 184 PRO A CA 1
ATOM 1374 C C . PRO A 1 184 ? 19.209 15.162 -62.096 1.00 63.59 184 PRO A C 1
ATOM 1376 O O . PRO A 1 184 ? 18.429 15.464 -61.183 1.00 63.59 184 PRO A O 1
ATOM 1379 N N . PRO A 1 185 ? 18.797 14.821 -63.333 1.00 60.56 185 PRO A N 1
ATOM 1380 C CA . PRO A 1 185 ? 17.393 14.814 -63.722 1.00 60.56 185 PRO A CA 1
ATOM 1381 C C . PRO A 1 185 ? 16.591 13.983 -62.725 1.00 60.56 185 PRO A C 1
ATOM 1383 O O . PRO A 1 185 ? 17.014 12.897 -62.324 1.00 60.56 185 PRO A O 1
ATOM 1386 N N . GLU A 1 186 ? 15.468 14.547 -62.285 1.00 58.88 186 GLU A N 1
ATOM 1387 C CA . GLU A 1 186 ? 14.557 13.951 -61.315 1.00 58.88 186 GLU A CA 1
ATOM 1388 C C . GLU A 1 186 ? 14.321 12.477 -61.647 1.00 58.88 186 GLU A C 1
ATOM 1390 O O . GLU A 1 186 ? 13.721 12.141 -62.670 1.00 58.88 186 GLU A O 1
ATOM 1395 N N . VAL A 1 187 ? 14.785 11.581 -60.775 1.00 57.19 187 VAL A N 1
ATOM 1396 C CA . VAL A 1 187 ? 14.391 10.177 -60.838 1.00 57.19 187 VAL A CA 1
ATOM 1397 C C . VAL A 1 187 ? 12.919 10.142 -60.438 1.00 57.19 187 VAL A C 1
ATOM 1399 O O . VAL A 1 187 ? 12.587 10.065 -59.258 1.00 57.19 187 VAL A O 1
ATOM 1402 N N . LYS A 1 188 ? 12.025 10.245 -61.427 1.00 55.53 188 LYS A N 1
ATOM 1403 C CA . LYS A 1 188 ? 10.568 10.059 -61.303 1.00 55.53 188 LYS A CA 1
ATOM 1404 C C . LYS A 1 188 ? 10.225 8.581 -61.059 1.00 55.53 188 LYS A C 1
ATOM 1406 O O . LYS A 1 188 ? 9.364 8.012 -61.719 1.00 55.53 188 LYS A O 1
ATOM 1411 N N . GLY A 1 189 ? 10.960 7.935 -60.160 1.00 60.50 189 GLY A N 1
ATOM 1412 C CA . GLY A 1 189 ? 10.738 6.557 -59.750 1.00 60.50 189 GLY A CA 1
ATOM 1413 C C . GLY A 1 189 ? 9.798 6.496 -58.552 1.00 60.50 189 GLY A C 1
ATOM 1414 O O . GLY A 1 189 ? 9.809 7.375 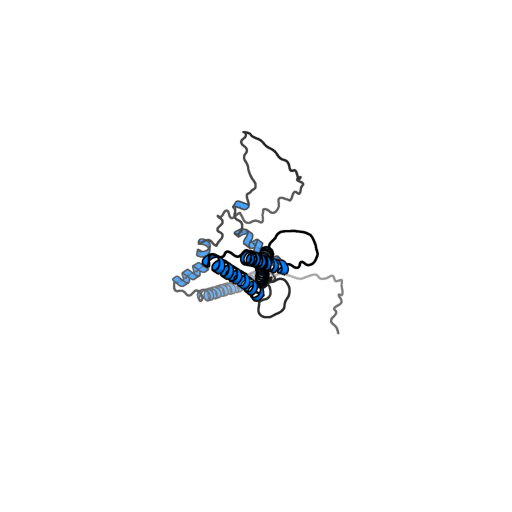-57.688 1.00 60.50 189 GLY A O 1
ATOM 1415 N N . GLN A 1 190 ? 8.993 5.438 -58.489 1.00 65.75 190 GLN A N 1
ATOM 1416 C CA . GLN A 1 190 ? 8.263 5.068 -57.282 1.00 65.75 190 GLN A CA 1
ATOM 1417 C C . GLN A 1 190 ? 9.272 4.861 -56.145 1.00 65.75 190 GLN A C 1
ATOM 1419 O O . GLN A 1 190 ? 10.276 4.172 -56.315 1.00 65.75 190 GLN A O 1
ATOM 1424 N N . PHE A 1 191 ? 9.036 5.494 -54.998 1.00 68.31 191 PHE A N 1
ATOM 1425 C CA . PHE A 1 191 ? 9.904 5.336 -53.836 1.00 68.31 191 PHE A CA 1
ATOM 1426 C C . PHE A 1 191 ? 9.822 3.900 -53.323 1.00 68.31 191 PHE A C 1
ATOM 1428 O O . PHE A 1 191 ? 8.772 3.476 -52.841 1.00 68.31 191 PHE A O 1
ATOM 1435 N N . ILE A 1 192 ? 10.932 3.170 -53.423 1.00 74.25 192 ILE A N 1
ATOM 1436 C CA . ILE A 1 192 ? 11.092 1.843 -52.834 1.00 74.25 192 ILE A CA 1
ATOM 1437 C C . ILE A 1 192 ? 12.151 1.988 -51.728 1.00 74.25 192 ILE A C 1
ATOM 1439 O O . ILE A 1 192 ? 13.306 2.273 -52.041 1.00 74.25 192 ILE A O 1
ATOM 1443 N N . PRO A 1 193 ? 11.777 1.860 -50.441 1.00 77.12 193 PRO A N 1
ATOM 1444 C CA . PRO A 1 193 ? 12.659 2.175 -49.307 1.00 77.12 193 PRO A CA 1
ATOM 1445 C C . PRO A 1 193 ? 13.820 1.190 -49.103 1.00 77.12 193 PRO A C 1
ATOM 1447 O O . PRO A 1 193 ? 14.706 1.432 -48.286 1.00 77.12 193 PRO A O 1
ATOM 1450 N N . TRP A 1 194 ? 13.830 0.089 -49.844 1.00 80.38 194 TRP A N 1
ATOM 1451 C CA . TRP A 1 194 ? 14.892 -0.910 -49.879 1.00 80.38 194 TRP A CA 1
ATOM 1452 C C . TRP A 1 194 ? 15.351 -1.117 -51.327 1.00 80.38 194 TRP A C 1
ATOM 1454 O O . TRP A 1 194 ? 14.602 -0.811 -52.259 1.00 80.38 194 TRP A O 1
ATOM 1464 N N . PRO A 1 195 ? 16.566 -1.646 -51.551 1.00 83.12 195 PRO A N 1
ATOM 1465 C CA . PRO A 1 195 ? 17.026 -1.989 -52.890 1.00 83.12 195 PRO A CA 1
ATOM 1466 C C . PRO A 1 195 ? 15.993 -2.859 -53.620 1.00 83.12 195 PRO A C 1
ATOM 1468 O O . PRO A 1 195 ? 15.532 -3.871 -53.093 1.00 83.12 195 PRO A O 1
ATOM 1471 N N . GLY A 1 196 ? 15.597 -2.445 -54.825 1.00 82.69 196 GLY A N 1
ATOM 1472 C CA . GLY A 1 196 ? 14.658 -3.208 -55.643 1.00 82.69 196 GLY A CA 1
ATOM 1473 C C . GLY A 1 196 ? 15.269 -4.525 -56.125 1.00 82.69 196 GLY A C 1
ATOM 1474 O O . GLY A 1 196 ? 16.484 -4.629 -56.294 1.00 82.69 196 GLY A O 1
ATOM 1475 N N . HIS A 1 197 ? 14.418 -5.513 -56.411 1.00 83.88 197 HIS A N 1
ATOM 1476 C CA . HIS A 1 197 ? 14.846 -6.824 -56.913 1.00 83.88 197 HIS A CA 1
ATOM 1477 C C . HIS A 1 197 ? 15.730 -6.713 -58.166 1.00 83.88 197 HIS A C 1
ATOM 1479 O O . HIS A 1 197 ? 16.707 -7.437 -58.292 1.00 83.88 197 HIS A O 1
ATOM 1485 N N . GLU A 1 198 ? 15.453 -5.762 -59.062 1.00 84.50 198 GLU A N 1
ATOM 1486 C CA . GLU A 1 198 ? 16.287 -5.525 -60.247 1.00 84.50 198 GLU A CA 1
ATOM 1487 C C . GLU A 1 198 ? 17.715 -5.078 -59.911 1.00 84.50 198 GLU A C 1
ATOM 1489 O O . GLU A 1 198 ? 18.654 -5.478 -60.592 1.00 84.50 198 GLU A O 1
ATOM 1494 N N . VAL A 1 199 ? 17.894 -4.267 -58.862 1.00 85.31 199 VAL A N 1
ATOM 1495 C CA . VAL A 1 199 ? 19.219 -3.810 -58.413 1.00 85.31 199 VAL A CA 1
ATOM 1496 C C . VAL A 1 199 ? 19.999 -4.977 -57.818 1.00 85.31 199 VAL A C 1
ATOM 1498 O O . VAL A 1 199 ? 21.195 -5.102 -58.059 1.00 85.31 199 VAL A O 1
ATOM 1501 N N . VAL A 1 200 ? 19.314 -5.863 -57.091 1.00 85.44 200 VAL A N 1
ATOM 1502 C CA . VAL A 1 200 ? 19.912 -7.088 -56.548 1.00 85.44 200 VAL A CA 1
ATOM 1503 C C . VAL A 1 200 ? 20.269 -8.064 -57.672 1.00 85.44 200 VAL A C 1
ATOM 1505 O O . VAL A 1 200 ? 21.388 -8.559 -57.705 1.00 85.44 200 VAL A O 1
ATOM 1508 N N . ALA A 1 201 ? 19.364 -8.277 -58.631 1.00 86.44 201 ALA A N 1
ATOM 1509 C CA . ALA A 1 201 ? 19.536 -9.199 -59.756 1.00 86.44 201 ALA A CA 1
ATOM 1510 C C . ALA A 1 201 ? 20.607 -8.759 -60.774 1.00 86.44 201 ALA A C 1
ATOM 1512 O O . ALA A 1 201 ? 21.161 -9.595 -61.492 1.00 86.44 201 ALA A O 1
ATOM 1513 N N . ARG A 1 202 ? 20.883 -7.451 -60.857 1.00 89.62 202 ARG A N 1
ATOM 1514 C CA . ARG A 1 202 ? 21.989 -6.878 -61.645 1.00 89.62 202 ARG A CA 1
ATOM 1515 C C . ARG A 1 202 ? 23.267 -6.673 -60.828 1.00 89.62 202 ARG A C 1
ATOM 1517 O O . ARG A 1 202 ? 24.274 -6.262 -61.390 1.00 89.62 202 ARG A O 1
ATOM 1524 N N . GLY A 1 203 ? 23.216 -6.864 -59.513 1.00 90.00 203 GLY A N 1
ATOM 1525 C CA . GLY A 1 203 ? 24.356 -6.643 -58.636 1.00 90.00 203 GLY A CA 1
ATOM 1526 C C . GLY A 1 203 ? 25.317 -7.828 -58.638 1.00 90.00 203 GLY A C 1
ATOM 1527 O O . GLY A 1 203 ? 24.928 -8.959 -58.924 1.00 90.00 203 GLY A O 1
ATOM 1528 N N . ALA A 1 204 ? 26.549 -7.578 -58.190 1.00 86.81 204 ALA A N 1
ATOM 1529 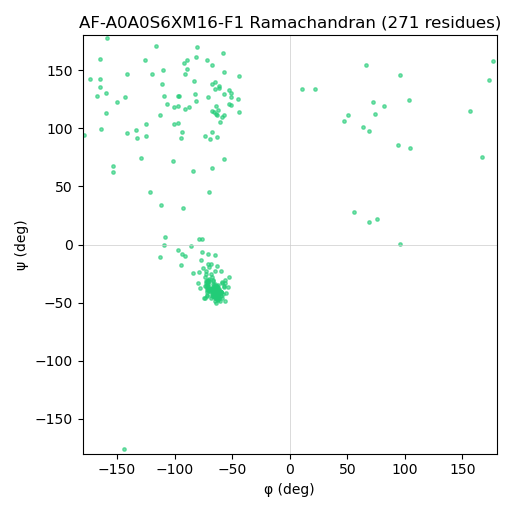C CA . ALA A 1 204 ? 27.585 -8.601 -58.038 1.00 86.81 204 ALA A CA 1
ATOM 1530 C C . ALA A 1 204 ? 27.125 -9.812 -57.202 1.00 86.81 204 ALA A C 1
ATOM 1532 O O . ALA A 1 204 ? 27.579 -10.930 -57.419 1.00 86.81 204 ALA A O 1
ATOM 1533 N N . LEU A 1 205 ? 26.177 -9.616 -56.278 1.00 88.69 205 LEU A N 1
ATOM 1534 C CA . LEU A 1 205 ? 25.597 -10.703 -55.489 1.00 88.69 205 LEU A CA 1
ATOM 1535 C C . LEU A 1 205 ? 24.864 -11.741 -56.357 1.00 88.69 205 LEU A C 1
ATOM 1537 O O . LEU A 1 205 ? 25.010 -12.939 -56.124 1.00 88.69 205 LEU A O 1
ATOM 1541 N N . ALA A 1 206 ? 24.100 -11.301 -57.360 1.00 86.75 206 ALA A N 1
ATOM 1542 C CA . ALA A 1 206 ? 23.406 -12.205 -58.274 1.00 86.75 206 ALA A CA 1
ATOM 1543 C C . ALA A 1 206 ? 24.380 -12.923 -59.216 1.00 86.75 206 ALA A C 1
ATOM 1545 O O . ALA A 1 206 ? 24.161 -14.083 -59.557 1.00 86.75 206 ALA A O 1
ATOM 1546 N N . ASP A 1 207 ? 25.479 -12.274 -59.595 1.00 87.12 207 ASP A N 1
ATOM 1547 C CA . ASP A 1 207 ? 26.525 -12.900 -60.407 1.00 87.12 207 ASP A CA 1
ATOM 1548 C C . ASP A 1 207 ? 27.296 -13.958 -59.617 1.00 87.12 207 ASP A C 1
ATOM 1550 O O . ASP A 1 207 ? 27.512 -15.059 -60.119 1.00 87.12 207 ASP A O 1
ATOM 1554 N N . ILE A 1 208 ? 27.598 -13.696 -58.342 1.00 85.94 208 ILE A N 1
ATOM 1555 C CA . ILE A 1 208 ? 28.160 -14.698 -57.424 1.00 85.94 208 ILE A CA 1
ATOM 1556 C C . ILE A 1 208 ? 27.215 -15.893 -57.280 1.00 85.94 208 ILE A C 1
ATOM 1558 O O . ILE A 1 208 ? 27.659 -17.043 -57.302 1.00 85.94 208 ILE A O 1
ATOM 1562 N N . GLN A 1 209 ? 25.909 -15.643 -57.171 1.00 86.12 209 GLN A N 1
ATOM 1563 C CA . GLN A 1 209 ? 24.919 -16.711 -57.109 1.00 86.12 209 GLN A CA 1
ATOM 1564 C C . GLN A 1 209 ? 24.883 -17.532 -58.408 1.00 86.12 209 GLN A C 1
ATOM 1566 O O . GLN A 1 209 ? 24.914 -18.757 -58.338 1.00 86.12 209 GLN A O 1
ATOM 1571 N N . ARG A 1 210 ? 24.921 -16.886 -59.581 1.00 86.56 210 ARG A N 1
ATOM 1572 C CA . ARG A 1 210 ? 25.013 -17.567 -60.885 1.00 86.56 210 ARG A CA 1
ATOM 1573 C C . ARG A 1 210 ? 26.286 -18.401 -61.028 1.00 86.56 210 ARG A C 1
ATOM 1575 O O . ARG A 1 210 ? 26.224 -19.514 -61.543 1.00 86.56 210 ARG A O 1
ATOM 1582 N N . MET A 1 211 ? 27.429 -17.895 -60.563 1.00 84.19 211 MET A N 1
ATOM 1583 C CA . MET A 1 211 ? 28.694 -18.639 -60.578 1.00 84.19 211 MET A CA 1
ATOM 1584 C C . MET A 1 211 ? 28.600 -19.892 -59.708 1.00 84.19 211 MET A C 1
ATOM 1586 O O . MET A 1 211 ? 28.918 -20.989 -60.169 1.00 84.19 211 MET A O 1
ATOM 1590 N N . ARG A 1 212 ? 28.049 -19.750 -58.499 1.00 85.38 212 ARG A N 1
ATOM 1591 C CA . ARG A 1 212 ? 27.848 -20.867 -57.574 1.00 85.38 212 ARG A CA 1
ATOM 1592 C C . ARG A 1 212 ? 26.850 -21.902 -58.102 1.00 85.38 212 ARG A C 1
ATOM 1594 O O . ARG A 1 212 ? 27.105 -23.096 -57.986 1.00 85.38 212 ARG A O 1
ATOM 1601 N N . GLU A 1 213 ? 25.737 -21.470 -58.696 1.00 87.12 213 GLU A N 1
ATOM 1602 C CA . GLU A 1 213 ? 24.743 -22.353 -59.332 1.00 87.12 213 GLU A CA 1
ATOM 1603 C C . GLU A 1 213 ? 25.312 -23.062 -60.573 1.00 87.12 213 GLU A C 1
ATOM 1605 O O . GLU A 1 213 ? 24.968 -24.210 -60.843 1.00 87.12 213 GLU A O 1
ATOM 1610 N N . GLY A 1 214 ? 26.240 -22.415 -61.284 1.00 84.31 214 GLY A N 1
ATOM 1611 C CA . GLY A 1 214 ? 27.017 -22.995 -62.381 1.00 84.31 214 GLY A CA 1
ATOM 1612 C C . GLY A 1 214 ? 28.191 -23.882 -61.944 1.00 84.31 214 GLY A C 1
ATOM 1613 O O . GLY A 1 214 ? 28.959 -24.316 -62.802 1.00 84.31 214 GLY A O 1
ATOM 1614 N N . GLY A 1 215 ? 28.360 -24.138 -60.640 1.00 79.69 215 GLY A N 1
ATOM 1615 C CA . GLY A 1 215 ? 29.434 -24.976 -60.096 1.00 79.69 215 GLY A CA 1
ATOM 1616 C C . GLY A 1 215 ? 30.835 -24.367 -60.215 1.00 79.69 215 GLY A C 1
ATOM 1617 O O . GLY A 1 215 ? 31.822 -25.097 -60.176 1.00 79.69 215 GLY A O 1
ATOM 1618 N N . ARG A 1 216 ? 30.928 -23.045 -60.401 1.00 75.19 216 ARG A N 1
ATOM 1619 C CA . ARG A 1 216 ? 32.180 -22.297 -60.533 1.00 75.19 216 ARG A CA 1
ATOM 1620 C C . ARG A 1 216 ? 32.406 -21.497 -59.247 1.00 75.19 216 ARG A C 1
ATOM 1622 O O . ARG A 1 216 ? 31.560 -20.692 -58.860 1.00 75.19 216 ARG A O 1
ATOM 1629 N N . ASP A 1 217 ? 33.522 -21.737 -58.563 1.00 75.44 217 ASP A N 1
ATOM 1630 C CA . ASP A 1 217 ? 33.784 -21.100 -57.271 1.00 75.44 217 ASP A CA 1
ATOM 1631 C C . ASP A 1 217 ? 34.087 -19.598 -57.436 1.00 75.44 217 ASP A C 1
ATOM 1633 O O . ASP A 1 217 ? 34.979 -19.226 -58.202 1.00 75.44 217 ASP A O 1
ATOM 1637 N N . PRO A 1 218 ? 33.381 -18.712 -56.709 1.00 68.81 218 PRO A N 1
ATOM 1638 C CA . PRO A 1 218 ? 33.455 -17.266 -56.922 1.00 68.81 218 PRO A CA 1
ATOM 1639 C C . PRO A 1 218 ? 34.783 -16.635 -56.476 1.00 68.81 218 PRO A C 1
ATOM 1641 O O . PRO A 1 218 ? 35.073 -15.518 -56.884 1.00 68.81 218 PRO A O 1
ATOM 1644 N N . GLY A 1 219 ? 35.586 -17.324 -55.656 1.00 70.88 219 GLY A N 1
ATOM 1645 C CA . GLY A 1 219 ? 36.898 -16.833 -55.211 1.00 70.88 219 GLY A CA 1
ATOM 1646 C C . GLY A 1 219 ? 38.015 -16.988 -56.249 1.00 70.88 219 GLY A C 1
ATOM 1647 O O . GLY A 1 219 ? 38.971 -16.229 -56.222 1.00 70.88 219 GLY A O 1
ATOM 1648 N N . LEU A 1 220 ? 37.881 -17.931 -57.190 1.00 61.69 220 LEU A N 1
ATOM 1649 C CA . LEU A 1 220 ? 38.882 -18.172 -58.240 1.00 61.69 220 LEU A CA 1
ATOM 1650 C C . LEU A 1 220 ? 38.713 -17.229 -59.442 1.00 61.69 220 LEU A C 1
ATOM 1652 O O . LEU A 1 220 ? 39.663 -16.972 -60.171 1.00 61.69 220 LEU A O 1
ATOM 1656 N N . VAL A 1 221 ? 37.503 -16.707 -59.668 1.00 60.75 221 VAL A N 1
ATOM 1657 C CA . VAL A 1 221 ? 37.221 -15.797 -60.793 1.00 60.75 221 VAL A CA 1
ATOM 1658 C C . VAL A 1 221 ? 37.803 -14.406 -60.544 1.00 60.75 221 VAL A C 1
ATOM 1660 O O . VAL A 1 221 ? 38.317 -13.801 -61.479 1.00 60.75 221 VAL A O 1
ATOM 1663 N N . THR A 1 222 ? 37.802 -13.928 -59.297 1.00 60.69 222 THR A N 1
ATOM 1664 C CA . THR A 1 222 ? 38.399 -12.631 -58.947 1.00 60.69 222 THR A CA 1
ATOM 1665 C C . THR A 1 222 ? 39.909 -12.614 -59.169 1.00 60.69 222 THR A C 1
ATOM 1667 O O . THR A 1 222 ? 40.420 -11.640 -59.697 1.00 60.69 222 THR A O 1
ATOM 1670 N N . GLU A 1 223 ? 40.613 -13.712 -58.877 1.00 62.12 223 GLU A N 1
ATOM 1671 C CA . GLU A 1 223 ? 42.065 -13.811 -59.101 1.00 62.12 223 GLU A CA 1
ATOM 1672 C C . GLU A 1 223 ? 42.417 -13.770 -60.598 1.00 62.12 223 GLU A C 1
ATOM 1674 O O . GLU A 1 223 ? 43.321 -13.046 -61.006 1.00 62.12 223 GLU A O 1
ATOM 1679 N N . VAL A 1 224 ? 41.652 -14.477 -61.438 1.00 61.53 224 VAL A N 1
ATOM 1680 C CA . VAL A 1 224 ? 41.865 -14.511 -62.897 1.00 61.53 224 VAL A CA 1
ATOM 1681 C C . VAL A 1 224 ? 41.475 -13.189 -63.571 1.00 61.53 224 VAL A C 1
ATOM 1683 O O . VAL A 1 224 ? 42.096 -12.788 -64.556 1.00 61.53 224 VAL A O 1
ATOM 1686 N N . GLU A 1 225 ? 40.441 -12.503 -63.082 1.00 61.72 225 GLU A N 1
ATOM 1687 C CA . GLU A 1 225 ? 40.083 -11.166 -63.572 1.00 61.72 225 GLU A CA 1
ATOM 1688 C C . GLU A 1 225 ? 41.098 -10.105 -63.122 1.00 61.72 225 GLU A C 1
ATOM 1690 O O . GLU A 1 225 ? 41.477 -9.258 -63.930 1.00 61.72 225 GLU A O 1
ATOM 1695 N N . ASP A 1 226 ? 41.609 -10.187 -61.892 1.00 61.19 226 ASP A N 1
ATOM 1696 C CA . ASP A 1 226 ? 42.658 -9.297 -61.386 1.00 61.19 226 ASP A CA 1
ATOM 1697 C C . ASP A 1 226 ? 43.979 -9.466 -62.158 1.00 61.19 226 ASP A C 1
ATOM 1699 O O . ASP A 1 226 ? 44.651 -8.476 -62.462 1.00 61.19 226 ASP A O 1
ATOM 1703 N N . GLU A 1 227 ? 44.335 -10.698 -62.535 1.00 61.25 227 GLU A N 1
ATOM 1704 C CA . GLU A 1 227 ? 45.491 -10.982 -63.393 1.00 61.25 227 GLU A CA 1
ATOM 1705 C C . GLU A 1 227 ? 45.320 -10.404 -64.802 1.00 61.25 227 GLU A C 1
ATOM 1707 O O . GLU A 1 227 ? 46.215 -9.714 -65.288 1.00 61.25 227 GLU A O 1
ATOM 1712 N N . LYS A 1 228 ? 44.151 -10.578 -65.431 1.00 67.12 228 LYS A N 1
ATOM 1713 C CA . LYS A 1 228 ? 43.875 -10.017 -66.766 1.00 67.12 228 LYS A CA 1
ATOM 1714 C C . LYS A 1 228 ? 43.856 -8.493 -66.785 1.00 67.12 228 LYS A C 1
ATOM 1716 O O . LYS A 1 228 ? 44.400 -7.881 -67.697 1.00 67.12 228 LYS A O 1
ATOM 1721 N N . VAL A 1 229 ? 43.268 -7.860 -65.770 1.00 70.06 229 VAL A N 1
ATOM 1722 C CA . VAL A 1 229 ? 43.259 -6.392 -65.650 1.00 70.06 229 VAL A CA 1
ATOM 1723 C C . VAL A 1 229 ? 44.672 -5.850 -65.416 1.00 70.06 229 VAL A C 1
ATOM 1725 O O . VAL A 1 229 ? 44.987 -4.730 -65.828 1.00 70.06 229 VAL A O 1
ATOM 1728 N N . LYS A 1 230 ? 45.539 -6.620 -64.753 1.00 68.31 230 LYS A N 1
ATOM 1729 C CA . LYS A 1 230 ? 46.949 -6.274 -64.570 1.00 68.31 230 LYS A CA 1
ATOM 1730 C C . LYS A 1 230 ? 47.735 -6.405 -65.878 1.00 68.31 230 LYS A C 1
ATOM 1732 O O . LYS A 1 230 ? 48.476 -5.485 -66.205 1.00 68.31 230 LYS A O 1
ATOM 1737 N N . GLU A 1 231 ? 47.502 -7.471 -66.636 1.00 70.69 231 GLU A N 1
ATOM 1738 C CA . GLU A 1 231 ? 48.121 -7.721 -67.943 1.00 70.69 231 GLU A CA 1
ATOM 1739 C C . GLU A 1 231 ? 47.704 -6.656 -68.980 1.00 70.69 231 GLU A C 1
ATOM 1741 O O . GLU A 1 231 ? 48.555 -6.062 -69.637 1.00 70.69 231 GLU A O 1
ATOM 1746 N N . GLU A 1 232 ? 46.420 -6.280 -69.033 1.00 70.31 232 GLU A N 1
ATOM 1747 C CA . GLU A 1 232 ? 45.933 -5.194 -69.903 1.00 70.31 232 GLU A CA 1
ATOM 1748 C C . GLU A 1 232 ? 46.505 -3.815 -69.528 1.00 70.31 232 GLU A C 1
ATOM 1750 O O . GLU A 1 232 ? 46.733 -2.971 -70.399 1.00 70.31 232 GLU A O 1
ATOM 1755 N N . LYS A 1 233 ? 46.740 -3.556 -68.235 1.00 70.81 233 LYS A N 1
ATOM 1756 C CA . LYS A 1 233 ? 47.391 -2.317 -67.776 1.00 70.81 233 LYS A CA 1
ATOM 1757 C C . LYS A 1 233 ? 48.872 -2.277 -68.133 1.00 70.81 233 LYS A C 1
ATOM 1759 O O . LYS A 1 233 ? 49.380 -1.198 -68.426 1.00 70.81 233 LYS A O 1
ATOM 1764 N N . GLU A 1 234 ? 49.549 -3.417 -68.098 1.00 72.44 234 GLU A N 1
ATOM 1765 C CA . GLU A 1 234 ? 50.962 -3.540 -68.456 1.00 72.44 234 GLU A CA 1
ATOM 1766 C C . GLU A 1 234 ? 51.150 -3.391 -69.975 1.00 72.44 234 GLU A C 1
ATOM 1768 O O . GLU A 1 234 ? 51.984 -2.602 -70.410 1.00 72.44 234 GLU A O 1
ATOM 1773 N N . GLU A 1 235 ? 50.265 -3.984 -70.782 1.00 72.44 235 GLU A N 1
ATOM 1774 C CA . GLU A 1 235 ? 50.265 -3.825 -72.244 1.00 72.44 235 GLU A CA 1
ATOM 1775 C C . GLU A 1 235 ? 49.922 -2.384 -72.681 1.00 72.44 235 GLU A C 1
ATOM 1777 O O . GLU A 1 235 ? 50.456 -1.864 -73.665 1.00 72.44 235 GLU A O 1
ATOM 1782 N N . GLN A 1 236 ? 49.051 -1.689 -71.938 1.00 65.50 236 GLN A N 1
ATOM 1783 C CA . GLN A 1 236 ? 48.805 -0.257 -72.149 1.00 65.50 236 GLN A CA 1
ATOM 1784 C C . GLN A 1 236 ? 50.004 0.600 -71.731 1.00 65.50 236 GLN A C 1
ATOM 1786 O O . GLN A 1 236 ? 50.319 1.563 -72.426 1.00 65.50 236 GLN A O 1
ATOM 1791 N N . ALA A 1 237 ? 50.694 0.255 -70.641 1.00 72.56 237 ALA A N 1
ATOM 1792 C CA . ALA A 1 237 ? 51.904 0.953 -70.213 1.00 72.56 237 ALA A CA 1
ATOM 1793 C C . ALA A 1 237 ? 53.081 0.746 -71.182 1.00 72.56 237 ALA A C 1
ATOM 1795 O O . ALA A 1 237 ? 53.913 1.639 -71.303 1.00 72.56 237 ALA A O 1
ATOM 1796 N N . GLU A 1 238 ? 53.130 -0.379 -71.900 1.00 71.81 238 GLU A N 1
ATOM 1797 C CA . GLU A 1 238 ? 54.154 -0.678 -72.909 1.00 71.81 238 GLU A CA 1
ATOM 1798 C C . GLU A 1 238 ? 53.891 0.016 -74.258 1.00 71.81 238 GLU A C 1
ATOM 1800 O O . GLU A 1 238 ? 54.825 0.478 -74.913 1.00 71.81 238 GLU A O 1
ATOM 1805 N N . LYS A 1 239 ? 52.623 0.204 -74.649 1.00 68.81 239 LYS A N 1
ATOM 1806 C CA . LYS A 1 239 ? 52.269 0.924 -75.890 1.00 68.81 239 LYS A CA 1
ATOM 1807 C C . LYS A 1 239 ? 52.473 2.439 -75.802 1.00 68.81 239 LYS A C 1
ATOM 1809 O O . LYS A 1 239 ? 52.731 3.080 -76.818 1.00 68.81 239 LYS A O 1
ATOM 1814 N N . VAL A 1 240 ? 52.371 3.032 -74.612 1.00 60.81 240 VAL A N 1
ATOM 1815 C CA . VAL A 1 240 ? 52.561 4.481 -74.404 1.00 60.81 240 VAL A CA 1
ATOM 1816 C C . VAL A 1 240 ? 53.970 4.976 -74.806 1.00 60.81 240 VAL A C 1
ATOM 1818 O O . VAL A 1 240 ? 54.031 5.927 -75.585 1.00 60.81 240 VAL A O 1
ATOM 1821 N N . PRO A 1 241 ? 55.095 4.353 -74.395 1.00 62.41 241 PRO A N 1
ATOM 1822 C CA . PRO A 1 241 ? 56.438 4.801 -74.785 1.00 62.41 241 PRO A CA 1
ATOM 1823 C C . PRO A 1 241 ? 56.791 4.514 -76.255 1.00 62.41 241 PRO A C 1
ATOM 1825 O O . PRO A 1 241 ? 57.608 5.229 -76.841 1.00 62.41 241 PRO A O 1
ATOM 1828 N N . GLU A 1 242 ? 56.184 3.506 -76.890 1.00 61.38 242 GLU A N 1
ATOM 1829 C CA . GLU A 1 242 ? 56.430 3.199 -78.310 1.00 61.38 242 GLU A CA 1
ATOM 1830 C C . GLU A 1 242 ? 55.776 4.238 -79.241 1.00 61.38 242 GLU A C 1
ATOM 1832 O O . GLU A 1 242 ? 56.361 4.665 -80.240 1.00 61.38 242 GLU A O 1
ATOM 1837 N N . VAL A 1 243 ? 54.598 4.742 -78.863 1.00 59.88 243 VAL A N 1
ATOM 1838 C CA . VAL A 1 243 ? 53.940 5.861 -79.560 1.00 59.88 243 VAL A CA 1
ATOM 1839 C C . VAL A 1 243 ? 54.682 7.183 -79.305 1.00 59.88 243 VAL A C 1
ATOM 1841 O O . VAL A 1 243 ? 54.776 8.031 -80.196 1.00 59.88 243 VAL A O 1
ATOM 1844 N N . GLU A 1 244 ? 55.266 7.358 -78.117 1.00 61.22 244 GLU A N 1
ATOM 1845 C CA . GLU A 1 244 ? 56.036 8.555 -77.758 1.00 61.22 244 GLU A CA 1
ATOM 1846 C C . GLU A 1 244 ? 57.391 8.622 -78.487 1.00 61.22 244 GLU A C 1
ATOM 1848 O O . GLU A 1 244 ? 57.792 9.687 -78.955 1.00 61.22 244 GLU A O 1
ATOM 1853 N N . THR A 1 245 ? 58.064 7.485 -78.683 1.00 58.28 245 THR A N 1
ATOM 1854 C CA . THR A 1 245 ? 59.325 7.401 -79.444 1.00 58.28 245 THR A CA 1
ATOM 1855 C C . THR A 1 245 ? 59.135 7.572 -80.955 1.00 58.28 245 THR A C 1
ATOM 1857 O O . THR A 1 245 ? 59.996 8.174 -81.601 1.00 58.28 245 THR A O 1
ATOM 1860 N N . GLN A 1 246 ? 58.001 7.138 -81.524 1.00 55.53 246 GLN A N 1
ATOM 1861 C CA . GLN A 1 246 ? 57.655 7.441 -82.923 1.00 55.53 246 GLN A CA 1
ATOM 1862 C C . GLN A 1 246 ? 57.365 8.930 -83.151 1.00 55.53 246 GLN A C 1
ATOM 1864 O O . GLN A 1 246 ? 57.796 9.480 -84.164 1.00 55.53 246 GLN A O 1
ATOM 1869 N N . ASN A 1 247 ? 56.700 9.607 -82.210 1.00 57.56 247 ASN A N 1
ATOM 1870 C CA . ASN A 1 247 ? 56.469 11.053 -82.306 1.00 57.56 247 ASN A CA 1
ATOM 1871 C C . ASN A 1 247 ? 57.757 11.870 -82.097 1.00 57.56 247 ASN A C 1
ATOM 1873 O O . ASN A 1 247 ? 57.975 12.857 -82.796 1.00 57.56 247 ASN A O 1
ATOM 1877 N N . GLN A 1 248 ? 58.657 11.435 -81.209 1.00 57.91 248 GLN A N 1
ATOM 1878 C CA . GLN A 1 248 ? 59.933 12.122 -80.959 1.00 57.91 248 GLN A CA 1
ATOM 1879 C C . GLN A 1 248 ? 60.938 12.021 -82.122 1.00 57.91 248 GLN A C 1
ATOM 1881 O O . GLN A 1 248 ? 61.838 12.853 -82.219 1.00 57.91 248 GLN A O 1
ATOM 1886 N N . GLN A 1 249 ? 60.792 11.058 -83.041 1.00 55.09 249 GLN A N 1
ATOM 1887 C CA . GLN A 1 249 ? 61.620 11.003 -84.257 1.00 55.09 249 GLN A CA 1
ATOM 1888 C C . GLN A 1 249 ? 61.199 12.014 -85.338 1.00 55.09 249 GLN A C 1
ATOM 1890 O O . GLN A 1 249 ? 61.969 12.250 -86.270 1.00 55.09 249 GLN A O 1
ATOM 1895 N N . ILE A 1 250 ? 60.015 12.627 -85.226 1.00 52.62 250 ILE A N 1
ATOM 1896 C CA . ILE A 1 250 ? 59.485 13.563 -86.231 1.00 52.62 250 ILE A CA 1
ATOM 1897 C C . ILE A 1 250 ? 59.804 15.033 -85.880 1.00 52.62 250 ILE A C 1
ATOM 1899 O O . ILE A 1 250 ? 59.814 15.879 -86.773 1.00 52.62 250 ILE A O 1
ATOM 1903 N N . GLU A 1 251 ? 60.169 15.357 -84.633 1.00 52.16 251 GLU A N 1
ATOM 1904 C CA . GLU A 1 251 ? 60.395 16.745 -84.195 1.00 52.16 251 GLU A CA 1
ATOM 1905 C C . GLU A 1 251 ? 61.786 16.994 -83.578 1.00 52.16 251 GLU A C 1
ATOM 1907 O O . GLU A 1 251 ? 61.993 16.887 -82.374 1.00 52.16 251 GLU A O 1
ATOM 1912 N N . VAL A 1 252 ? 62.743 17.434 -84.403 1.00 46.97 252 VAL A N 1
ATOM 1913 C CA . VAL A 1 252 ? 63.924 18.229 -83.989 1.00 46.97 252 VAL A CA 1
ATOM 1914 C C . VAL A 1 252 ? 64.169 19.240 -85.124 1.00 46.97 252 VAL A C 1
ATOM 1916 O O . VAL A 1 252 ? 64.247 18.784 -86.267 1.00 46.97 252 VAL A O 1
ATOM 1919 N N . PRO A 1 253 ? 64.276 20.579 -84.914 1.00 44.59 253 PRO A N 1
ATOM 1920 C CA . PRO A 1 253 ? 65.210 21.242 -83.979 1.00 44.59 253 PRO A CA 1
ATOM 1921 C C . PRO A 1 253 ? 64.574 22.500 -83.295 1.00 44.59 253 PRO A C 1
ATOM 1923 O O . PRO A 1 253 ? 63.412 22.790 -83.529 1.00 44.59 253 PRO A O 1
ATOM 1926 N N . ARG A 1 254 ? 65.173 23.364 -82.459 1.00 37.44 254 ARG A N 1
ATOM 1927 C CA . ARG A 1 254 ? 66.538 23.683 -82.008 1.00 37.44 254 ARG A CA 1
ATOM 1928 C C . ARG A 1 254 ? 66.412 24.739 -80.873 1.00 37.44 254 ARG A C 1
ATOM 1930 O O . ARG A 1 254 ? 65.640 25.678 -81.030 1.00 37.44 254 ARG A O 1
ATOM 1937 N N . THR A 1 255 ? 67.259 24.647 -79.839 1.00 39.47 255 THR A N 1
ATOM 1938 C CA . THR A 1 255 ? 67.873 25.755 -79.046 1.00 39.47 255 THR A CA 1
ATOM 1939 C C . THR A 1 255 ? 67.019 26.728 -78.198 1.00 39.47 255 THR A C 1
ATOM 1941 O O . THR A 1 255 ? 66.519 27.717 -7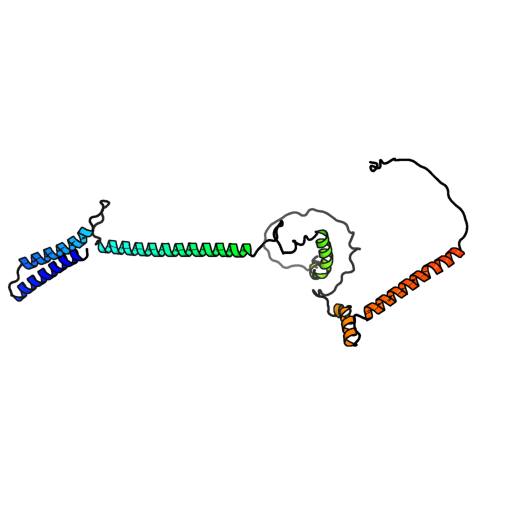8.713 1.00 39.47 255 THR A O 1
ATOM 1944 N N . GLU A 1 256 ? 67.002 26.477 -76.876 1.00 39.88 256 GLU A N 1
ATOM 1945 C CA . GLU A 1 256 ? 67.758 27.182 -75.798 1.00 39.88 256 GLU A CA 1
ATOM 1946 C C . GLU A 1 256 ? 67.503 28.677 -75.416 1.00 39.88 256 GLU A C 1
ATOM 1948 O O . GLU A 1 256 ? 67.012 29.465 -76.218 1.00 39.88 256 GLU A O 1
ATOM 1953 N N . PRO A 1 257 ? 67.822 29.067 -74.151 1.00 45.78 257 PRO A N 1
ATOM 1954 C CA . PRO A 1 257 ? 67.011 29.950 -73.298 1.00 45.78 257 PRO A CA 1
ATOM 1955 C C . PRO A 1 257 ? 67.669 31.300 -72.936 1.00 45.78 257 PRO A C 1
ATOM 1957 O O . PRO A 1 257 ? 68.872 31.486 -73.102 1.00 45.78 257 PRO A O 1
ATOM 1960 N N . VAL A 1 258 ? 66.907 32.226 -72.327 1.00 37.00 258 VAL A N 1
ATOM 1961 C CA . VAL A 1 258 ? 67.463 33.440 -71.686 1.00 37.00 258 VAL A CA 1
ATOM 1962 C C . VAL A 1 258 ? 66.868 33.692 -70.292 1.00 37.00 258 VAL A C 1
ATOM 1964 O O . VAL A 1 258 ? 65.769 34.204 -70.119 1.00 37.00 258 VAL A O 1
ATOM 1967 N N . GLN A 1 259 ? 67.657 33.258 -69.312 1.00 38.38 259 GLN A N 1
ATOM 1968 C CA . GLN A 1 259 ? 68.070 33.874 -68.045 1.00 38.38 259 GLN A CA 1
ATOM 1969 C C . GLN A 1 259 ? 67.422 35.166 -67.472 1.00 38.38 259 GLN A C 1
ATOM 1971 O O . GLN A 1 259 ? 67.444 36.232 -68.079 1.00 38.38 259 GLN A O 1
ATOM 1976 N N . VAL A 1 260 ? 67.139 35.044 -66.160 1.00 34.84 260 VAL A N 1
ATOM 1977 C CA . VAL A 1 260 ? 67.563 35.904 -65.022 1.00 34.84 260 VAL A CA 1
ATOM 1978 C C . VAL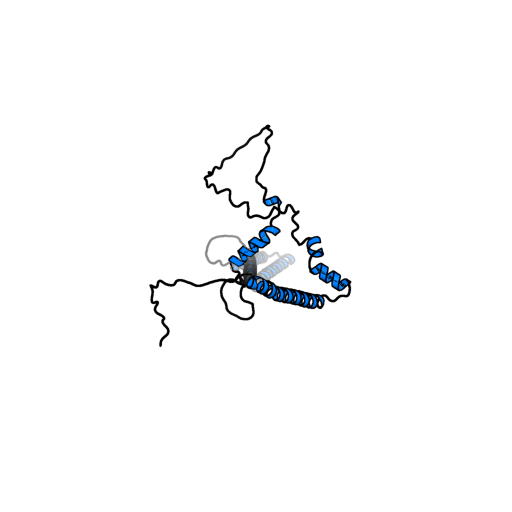 A 1 260 ? 66.782 37.193 -64.730 1.00 34.84 260 VAL A C 1
ATOM 1980 O O . VAL A 1 260 ? 66.884 38.184 -65.447 1.00 34.84 260 VAL A O 1
ATOM 1983 N N . ARG A 1 261 ? 66.200 37.247 -63.517 1.00 36.44 261 ARG A N 1
ATOM 1984 C CA . ARG A 1 261 ? 66.510 38.296 -62.523 1.00 36.44 261 ARG A CA 1
ATOM 1985 C C . ARG A 1 261 ? 66.136 37.889 -61.092 1.00 36.44 261 ARG A C 1
ATOM 1987 O O . ARG A 1 261 ? 65.046 37.402 -60.834 1.00 36.44 261 ARG A O 1
ATOM 1994 N N . GLN A 1 262 ? 67.119 38.079 -60.216 1.00 33.41 262 GLN A N 1
ATOM 1995 C CA . GLN A 1 262 ? 67.142 37.832 -58.775 1.00 33.41 262 GLN A CA 1
ATOM 1996 C C . GLN A 1 262 ? 66.481 38.964 -57.971 1.00 33.41 262 GLN A C 1
ATOM 1998 O O . GLN A 1 262 ? 66.343 40.071 -58.499 1.00 33.41 262 GLN A O 1
ATOM 2003 N N . ARG A 1 263 ? 66.304 38.669 -56.667 1.00 30.25 263 ARG A N 1
ATOM 2004 C CA . ARG A 1 263 ? 65.911 39.483 -55.491 1.00 30.25 263 ARG A CA 1
ATOM 2005 C C . ARG A 1 263 ? 64.453 39.246 -55.096 1.00 30.25 263 ARG A C 1
ATOM 2007 O O . ARG A 1 263 ? 63.586 39.339 -55.947 1.00 30.25 263 ARG A O 1
ATOM 2014 N N . GLU A 1 264 ? 64.121 38.865 -53.868 1.00 35.16 264 GLU A N 1
ATOM 2015 C CA . GLU A 1 264 ? 64.728 39.114 -52.553 1.00 35.16 264 GLU A CA 1
ATOM 2016 C C . GLU A 1 264 ? 64.259 38.030 -51.551 1.00 35.16 264 GLU A C 1
ATOM 2018 O O . GLU A 1 264 ? 63.406 37.216 -51.893 1.00 35.16 264 GLU A O 1
ATOM 2023 N N . GLU A 1 265 ? 64.786 38.109 -50.324 1.00 43.25 265 GLU A N 1
ATOM 2024 C CA . GLU A 1 265 ? 64.296 37.505 -49.066 1.00 43.25 265 GLU A CA 1
ATOM 2025 C C . GLU A 1 265 ? 65.062 36.273 -48.548 1.00 43.25 265 GLU A C 1
ATOM 2027 O O . GLU A 1 265 ? 64.665 35.120 -48.706 1.00 43.25 265 GLU A O 1
ATOM 2032 N N . ASP A 1 266 ? 66.165 36.580 -47.850 1.00 40.75 266 ASP A N 1
ATOM 2033 C CA . ASP A 1 266 ? 66.767 35.742 -46.812 1.00 40.75 266 ASP A CA 1
ATOM 2034 C C . ASP A 1 266 ? 65.738 35.503 -45.692 1.00 40.75 266 ASP A C 1
ATOM 2036 O O . ASP A 1 266 ? 65.404 36.409 -44.922 1.00 40.75 266 ASP A O 1
ATOM 2040 N N . VAL A 1 267 ? 65.243 34.269 -45.601 1.00 53.12 267 VAL A N 1
ATOM 2041 C CA . VAL A 1 267 ? 64.479 33.757 -44.461 1.00 53.12 267 VAL A CA 1
ATOM 2042 C C . VAL A 1 267 ? 65.438 32.981 -43.562 1.00 53.12 267 VAL A C 1
ATOM 2044 O O . VAL A 1 267 ? 66.189 32.120 -44.004 1.00 53.12 267 VAL A O 1
ATOM 2047 N N . PHE A 1 268 ? 65.420 33.357 -42.292 1.00 42.16 268 PHE A N 1
ATOM 2048 C CA . PHE A 1 268 ? 66.179 32.801 -41.182 1.00 42.16 268 PHE A CA 1
ATOM 2049 C C . PHE A 1 268 ? 65.773 31.336 -40.916 1.00 42.16 268 PHE A C 1
ATOM 2051 O O . PHE A 1 268 ? 64.650 31.097 -40.472 1.00 42.16 268 PHE A O 1
ATOM 2058 N N . ASP A 1 269 ? 66.678 30.384 -41.167 1.00 52.94 269 ASP A N 1
ATOM 2059 C CA . ASP A 1 269 ? 66.535 28.959 -40.823 1.00 52.94 269 ASP A CA 1
ATOM 2060 C C . ASP A 1 269 ? 67.038 28.704 -39.384 1.00 52.94 269 ASP A C 1
ATOM 2062 O O . ASP A 1 269 ? 68.218 28.934 -39.102 1.00 52.94 269 ASP A O 1
ATOM 2066 N N . PRO A 1 270 ? 66.187 28.246 -38.446 1.00 61.38 270 PRO A N 1
ATOM 2067 C CA . PRO A 1 270 ? 66.574 28.018 -37.061 1.00 61.38 270 PRO A CA 1
ATOM 2068 C C . PRO A 1 270 ? 66.824 26.526 -36.799 1.00 61.38 270 PRO A C 1
ATOM 2070 O O . PRO A 1 270 ? 66.018 25.900 -36.128 1.00 61.38 270 PRO A O 1
ATOM 2073 N N . ASP A 1 271 ? 67.923 25.973 -37.319 1.00 49.78 271 ASP A N 1
ATOM 2074 C CA . ASP A 1 271 ? 68.450 24.649 -36.930 1.00 49.78 271 ASP A CA 1
ATOM 2075 C C . ASP A 1 271 ? 69.978 24.583 -37.175 1.00 49.78 271 ASP A C 1
ATOM 2077 O O . ASP A 1 271 ? 70.494 23.794 -37.961 1.00 49.78 271 ASP A O 1
ATOM 2081 N N . GLU A 1 272 ? 70.729 25.436 -36.476 1.00 51.72 272 GLU A N 1
ATOM 2082 C CA . GLU A 1 272 ? 72.136 25.189 -36.132 1.00 51.72 272 GLU A CA 1
ATOM 2083 C C . GLU A 1 272 ? 72.320 25.515 -34.643 1.00 51.72 272 GLU A C 1
ATOM 2085 O O . GLU A 1 272 ? 72.539 26.673 -34.284 1.00 51.72 272 GLU A O 1
ATOM 2090 N N . MET A 1 273 ? 72.151 24.495 -33.788 1.00 42.69 273 MET A N 1
ATOM 2091 C CA . MET A 1 273 ? 72.839 24.258 -32.500 1.00 42.69 273 MET A CA 1
ATOM 2092 C C . MET A 1 273 ? 72.478 22.872 -31.956 1.00 42.69 273 MET A C 1
ATOM 2094 O O . MET A 1 273 ? 71.275 22.611 -31.738 1.00 42.69 273 MET A O 1
#

Foldseek 3Di:
DVVVLVVLVVQLVVLVVVQVVCVVVVHRDPVSVVSNVVSVVVNVVVQCVVCPDDDDDDDDDDRVVNVVVVVVVVVVVVVVVVVVVVVVVVVVVVVVVVVVVVVVVPPPLDDDDDDDDDPRDPDDDPVNVVVVCVVCVLQVDFPVVPPPPDPDDDDDDDDDDDDDDDDDDDDDDDDDPPDPPPDDPDPPDGRDNDDDPVCCCPDPVVVCVVCVVVVHHPVVVVVVVVVVVVVVVVVVVVVVVVVVVVVVVVDDDDDDDDDDDDDDDDDDDPPDD